Protein AF-A0A2V7LJV9-F1 (afdb_monomer_lite)

Sequence (367 aa):
MVWWPWAARYRFSVVRGAAHRLRATSSNVRSGSIDGRVRSRVQLAQAEEIKSRVPRKASERGVISSQLRRAATPCQEAGDPGDERPRWSPAQSTEPGSSHTATVLGLPRYTFERMARKKAQHVIPQSYLKPWCDPQTPDGMEPYVWLISKDGNTTRKRSPNKSFTETDMYTIRLPDGGREFVAAMSVRTKSQQTHWQETFDHQHRIVTQLEQAHGAPPRTSLQTAAISAHAHQFAIANVLAVMPPLLFPMSHAVLETDDELGFITSDRPCVIYNPDMYKWPPMYRNPGLGLEKTEVTLPLSPRQLLLISHHHDLRGYRPVPAALVDEINRRTRFYCEQVFVSWTDKKRPVWFDPGQKPADAWENRQT

pLDDT: mean 72.03, std 27.1, range [24.52, 98.56]

Foldseek 3Di:
DDPQPLLLFDDDDPVVVVVVVVVVVVVPPDDDDDDDDDDDDDDPPPPPPPDDDDDDDDDDDDDDDDDDDDDDYDDDDDDDDDDDDDDDDDDDDDDPPDFDFDDDDPADGWTDDDDDPWDWDALPQLVQCVLLFAPPQDPPDATWWWKAWLQRPDIDTDHSVRPRIDTPQDDTQDPVNDDDPLLSLQCSFPVNVVVQLVVLVVVLVVLVVVCVVVVHDDDVNVVSVVCSVVRSNVVSSVSVVPVPVLQVVWEKEKEFEPDPFAAKAASRQKDKDANCLQLDDPVPSDRDSPDQRIWIWGARHSTIIMITHNPPVHHYYHYDDVVVRLSNLLSNSSPHDTIMITSDSDDDPSSNRSDDDDCSGNVNPDD

Secondary structure (DSSP, 8-state):
-----GGGS----HHHHHHHHHHHHHTTS-S----------SSSSSSSSSS-----------------------------------------------------TTS-----PPPPS--EEESS-HHHHGGGS-TTPPTTSPP-EEEEETTSS-EEEE-TTTSSEEET------TT----HHHHHHH-SHHHHHHHHHHHHHHHHHHHHHHHHTT--SSHHHHHHHHHHTHHHHHHHHHHHHHHHHHTTSEEEEEE---SS---EESS--EEE-TTGGGS-GGG----TTSTT-EEEEEEETTEEEEEES-TT--EEEE--HHHHHHHHHHHHHH-SSEEEESSS---GGGG------TT-GGGS--

Structure (mmCIF, N/CA/C/O backbone):
data_AF-A0A2V7LJV9-F1
#
_entry.id   AF-A0A2V7LJV9-F1
#
loop_
_atom_site.group_PDB
_atom_site.id
_atom_site.type_symbol
_atom_site.label_atom_id
_atom_site.label_alt_id
_atom_site.label_comp_id
_atom_site.label_asym_id
_atom_site.label_entity_id
_atom_site.label_seq_id
_atom_site.pdbx_PDB_ins_code
_atom_site.Cartn_x
_atom_site.Cartn_y
_atom_site.Cartn_z
_atom_site.occupancy
_atom_site.B_iso_or_equiv
_atom_site.auth_seq_id
_atom_site.auth_comp_id
_atom_site.auth_asym_id
_atom_site.auth_atom_id
_atom_site.pdbx_PDB_model_num
ATOM 1 N N . MET A 1 1 ? 15.235 -6.341 -8.306 1.00 25.66 1 MET A N 1
ATOM 2 C CA . MET A 1 1 ? 14.520 -7.540 -7.806 1.00 25.66 1 MET A CA 1
ATOM 3 C C . MET A 1 1 ? 14.251 -7.315 -6.321 1.00 25.66 1 MET A C 1
ATOM 5 O O . MET A 1 1 ? 15.123 -7.572 -5.504 1.00 25.66 1 MET A O 1
ATOM 9 N N . VAL A 1 2 ? 13.116 -6.696 -5.976 1.00 28.70 2 VAL A N 1
ATOM 10 C CA . VAL A 1 2 ? 12.812 -6.323 -4.583 1.00 28.70 2 VAL A CA 1
ATOM 11 C C . VAL A 1 2 ? 12.518 -7.599 -3.799 1.00 28.70 2 VAL A C 1
ATOM 13 O O . VAL A 1 2 ? 11.550 -8.306 -4.080 1.00 28.70 2 VAL A O 1
ATOM 16 N N . TRP A 1 3 ? 13.394 -7.924 -2.854 1.00 24.52 3 TRP A N 1
ATOM 17 C CA . TRP A 1 3 ? 13.226 -9.037 -1.930 1.00 24.52 3 TRP A CA 1
ATOM 18 C C . TRP A 1 3 ? 12.039 -8.748 -1.007 1.00 24.52 3 TRP A C 1
ATOM 20 O O . TRP A 1 3 ? 12.132 -7.986 -0.051 1.00 24.52 3 TRP A O 1
ATOM 30 N N . TRP A 1 4 ? 10.893 -9.352 -1.313 1.00 38.88 4 TRP A N 1
ATOM 31 C CA . TRP A 1 4 ? 9.711 -9.294 -0.459 1.00 38.88 4 TRP A CA 1
ATOM 32 C C . TRP A 1 4 ? 9.984 -10.021 0.869 1.00 38.88 4 TRP A C 1
ATOM 34 O O . TRP A 1 4 ? 10.362 -11.199 0.827 1.00 38.88 4 TRP A O 1
ATOM 44 N N . PRO A 1 5 ? 9.749 -9.395 2.038 1.00 36.78 5 PRO A N 1
ATOM 45 C CA . PRO A 1 5 ? 9.920 -10.059 3.323 1.00 36.78 5 PRO A CA 1
ATOM 46 C C . PRO A 1 5 ? 9.021 -11.296 3.414 1.00 36.78 5 PRO A C 1
ATOM 48 O O . PRO A 1 5 ? 7.818 -11.229 3.152 1.00 36.78 5 PRO A O 1
ATOM 51 N N . TRP A 1 6 ? 9.604 -12.426 3.817 1.00 40.22 6 TRP A N 1
ATOM 52 C CA . TRP A 1 6 ? 8.935 -13.723 3.985 1.00 40.22 6 TRP A CA 1
ATOM 53 C C . TRP A 1 6 ? 7.661 -13.674 4.853 1.00 40.22 6 TRP A C 1
ATOM 55 O O . TRP A 1 6 ? 6.787 -14.519 4.702 1.00 40.22 6 TRP A O 1
ATOM 65 N N . ALA A 1 7 ? 7.536 -12.674 5.724 1.00 37.59 7 ALA A N 1
ATOM 66 C CA . ALA A 1 7 ? 6.505 -12.568 6.750 1.00 37.59 7 ALA A CA 1
ATOM 67 C C . ALA A 1 7 ? 5.125 -12.069 6.262 1.00 37.59 7 ALA A C 1
ATOM 69 O O . ALA A 1 7 ? 4.124 -12.258 6.944 1.00 37.59 7 ALA A O 1
ATOM 70 N N . ALA A 1 8 ? 5.028 -11.497 5.056 1.00 40.28 8 ALA A N 1
ATOM 71 C CA . ALA A 1 8 ? 3.738 -11.111 4.465 1.00 40.28 8 ALA A CA 1
ATOM 72 C C . ALA A 1 8 ? 2.935 -12.309 3.913 1.00 40.28 8 ALA A C 1
ATOM 74 O O . ALA A 1 8 ? 1.837 -12.138 3.384 1.00 40.28 8 ALA A O 1
ATOM 75 N N . ARG A 1 9 ? 3.519 -13.515 3.942 1.00 53.78 9 ARG A N 1
ATOM 76 C CA . ARG A 1 9 ? 3.162 -14.579 3.000 1.00 53.78 9 ARG A CA 1
ATOM 77 C C . ARG A 1 9 ? 2.036 -15.498 3.466 1.00 53.78 9 ARG A C 1
ATOM 79 O O . ARG A 1 9 ? 1.447 -16.137 2.601 1.00 53.78 9 ARG A O 1
ATOM 86 N N . TYR A 1 10 ? 1.682 -15.554 4.757 1.00 41.31 10 TYR A N 1
ATOM 87 C CA . TYR A 1 10 ? 0.886 -16.690 5.236 1.00 41.31 10 TYR A CA 1
ATOM 88 C C . TYR A 1 10 ? -0.095 -16.417 6.393 1.00 41.31 10 TYR A C 1
ATOM 90 O O . TYR A 1 10 ? 0.311 -16.350 7.542 1.00 41.31 10 TYR A O 1
ATOM 98 N N . ARG A 1 11 ? -1.403 -16.342 6.101 1.00 42.00 11 ARG A N 1
ATOM 99 C CA . ARG A 1 11 ? -2.491 -17.152 6.707 1.00 42.00 11 ARG A CA 1
ATOM 100 C C . ARG A 1 11 ? -3.790 -16.938 5.902 1.00 42.00 11 ARG A C 1
ATOM 102 O O . ARG A 1 11 ? -3.958 -15.924 5.237 1.00 42.00 11 ARG A O 1
ATOM 109 N N . PHE A 1 12 ? -4.643 -17.961 5.864 1.00 43.59 12 PHE A N 1
ATOM 110 C CA . PHE A 1 12 ? -5.619 -18.227 4.795 1.00 43.59 12 PHE A CA 1
ATOM 111 C C . PHE A 1 12 ? -6.933 -17.418 4.807 1.00 43.59 12 PHE A C 1
ATOM 113 O O . PHE A 1 12 ? -7.536 -17.166 5.843 1.00 43.59 12 PHE A O 1
ATOM 120 N N . SER A 1 13 ? -7.428 -17.180 3.583 1.00 36.72 13 SER A N 1
ATOM 121 C CA . SER A 1 13 ? -8.827 -17.284 3.120 1.00 36.72 13 SER A CA 1
ATOM 122 C C . SER A 1 13 ? -9.944 -16.618 3.933 1.00 36.72 13 SER A C 1
ATOM 124 O O . SER A 1 13 ? -11.050 -17.161 3.999 1.00 36.72 13 SER A O 1
ATOM 126 N N . VAL A 1 14 ? -9.737 -15.445 4.526 1.00 43.00 14 VAL A N 1
ATOM 127 C CA . VAL A 1 14 ? -10.841 -14.835 5.280 1.00 43.00 14 VAL A CA 1
ATOM 128 C C . VAL A 1 14 ? -11.958 -14.331 4.354 1.00 43.00 14 VAL A C 1
ATOM 130 O O . VAL A 1 14 ? -13.119 -14.490 4.709 1.00 43.00 14 VAL A O 1
ATOM 133 N N . VAL A 1 15 ? -11.678 -13.901 3.115 1.00 40.84 15 VAL A N 1
ATOM 134 C CA . VAL A 1 15 ? -12.763 -13.569 2.166 1.00 40.84 15 VAL A CA 1
ATOM 135 C C . VAL A 1 15 ? -13.515 -14.828 1.711 1.00 40.84 15 VAL A C 1
ATOM 137 O O . VAL A 1 15 ? -14.738 -14.862 1.803 1.00 40.84 15 VAL A O 1
ATOM 140 N N . ARG A 1 16 ? -12.825 -15.925 1.349 1.00 41.81 16 ARG A N 1
ATOM 141 C CA . ARG A 1 16 ? -13.500 -17.196 0.995 1.00 41.81 16 ARG A CA 1
ATOM 142 C C . ARG A 1 16 ? -14.268 -17.809 2.171 1.00 41.81 16 ARG A C 1
ATOM 144 O O . ARG A 1 16 ? -15.366 -18.317 1.978 1.00 41.81 16 ARG A O 1
ATOM 151 N N . GLY A 1 17 ? -13.727 -17.739 3.387 1.00 36.84 17 GLY A N 1
ATOM 152 C CA . GLY A 1 17 ? -14.351 -18.281 4.595 1.00 36.84 17 GLY A CA 1
ATOM 153 C C . GLY A 1 17 ? -15.480 -17.411 5.153 1.00 36.84 17 GLY A C 1
ATOM 154 O O . GLY A 1 17 ? -16.419 -17.956 5.729 1.00 36.84 17 GLY A O 1
ATOM 155 N N . ALA A 1 18 ? -15.418 -16.088 4.980 1.00 40.97 18 ALA A N 1
ATOM 156 C CA . ALA A 1 18 ? -16.499 -15.171 5.332 1.00 40.97 18 ALA A CA 1
ATOM 157 C C . ALA A 1 18 ? -17.612 -15.207 4.278 1.00 40.97 18 ALA A C 1
ATOM 159 O O . ALA A 1 18 ? -18.769 -15.288 4.659 1.00 40.97 18 ALA A O 1
ATOM 160 N N . ALA A 1 19 ? -17.303 -15.278 2.979 1.00 37.84 19 ALA A N 1
ATOM 161 C CA . ALA A 1 19 ? -18.312 -15.450 1.930 1.00 37.84 19 ALA A CA 1
ATOM 162 C C . ALA A 1 19 ? -19.042 -16.807 2.035 1.00 37.84 19 ALA A C 1
ATOM 164 O O . ALA A 1 19 ? -20.268 -16.853 1.924 1.00 37.84 19 ALA A O 1
ATOM 165 N N . HIS A 1 20 ? -18.331 -17.904 2.345 1.00 37.28 20 HIS A N 1
ATOM 166 C CA . HIS A 1 20 ? -18.974 -19.198 2.621 1.00 37.28 20 HIS A CA 1
ATOM 167 C C . HIS A 1 20 ? -19.778 -19.208 3.935 1.00 37.28 20 HIS A C 1
ATOM 169 O O . HIS A 1 20 ? -20.849 -19.812 3.975 1.00 37.28 20 HIS A O 1
ATOM 175 N N . ARG A 1 21 ? -19.327 -18.514 4.995 1.00 40.09 21 ARG A N 1
ATOM 176 C CA . ARG A 1 21 ? -20.092 -18.400 6.256 1.00 40.09 21 ARG A CA 1
ATOM 177 C C . ARG A 1 21 ? -21.282 -17.443 6.172 1.00 40.09 21 ARG A C 1
ATOM 179 O O . ARG A 1 21 ? -22.296 -17.717 6.799 1.00 40.09 21 ARG A O 1
ATOM 186 N N . LEU A 1 22 ? -21.210 -16.396 5.351 1.00 40.38 22 LEU A N 1
ATOM 187 C CA . LEU A 1 22 ? -22.327 -15.488 5.070 1.00 40.38 22 LEU A CA 1
ATOM 188 C C . LEU A 1 22 ? -23.426 -16.165 4.233 1.00 40.38 22 LEU A C 1
ATOM 190 O O . LEU A 1 22 ? -24.596 -15.820 4.376 1.00 40.38 22 LEU A O 1
ATOM 194 N N . ARG A 1 23 ? -23.090 -17.176 3.414 1.00 39.56 23 ARG A N 1
ATOM 195 C CA . ARG A 1 23 ? -24.107 -18.055 2.807 1.00 39.56 23 ARG A CA 1
ATOM 196 C C . ARG A 1 23 ? -24.810 -18.911 3.863 1.00 39.56 23 ARG A C 1
ATOM 198 O O . ARG A 1 23 ? -26.037 -18.973 3.846 1.00 39.56 23 ARG A O 1
ATOM 205 N N . ALA A 1 24 ? -24.061 -19.488 4.806 1.00 35.91 24 ALA A N 1
ATOM 206 C CA . ALA A 1 24 ? -24.600 -20.386 5.834 1.00 35.91 24 ALA A CA 1
ATOM 207 C C . ALA A 1 24 ? -25.518 -19.694 6.864 1.00 35.91 24 ALA A C 1
ATOM 209 O O . ALA A 1 24 ? -26.450 -20.318 7.364 1.00 35.91 24 ALA A O 1
ATOM 210 N N . THR A 1 25 ? -25.315 -18.405 7.162 1.00 37.19 25 THR A N 1
ATOM 211 C CA . THR A 1 25 ? -26.217 -17.645 8.050 1.00 37.19 25 THR A CA 1
ATOM 212 C C . THR A 1 25 ? -27.489 -17.148 7.359 1.00 37.19 25 THR A C 1
ATOM 214 O O . THR A 1 25 ? -28.479 -16.903 8.041 1.00 37.19 25 THR A O 1
ATOM 217 N N . SER A 1 26 ? -27.520 -17.059 6.023 1.00 36.09 26 SER A N 1
ATOM 218 C CA . SER A 1 26 ? -28.734 -16.678 5.275 1.00 36.09 26 SER A CA 1
ATOM 219 C C . SER A 1 26 ? -29.683 -17.848 4.980 1.00 36.09 26 SER A C 1
ATOM 221 O O . SER A 1 26 ? -30.870 -17.630 4.750 1.00 36.09 26 SER A O 1
ATOM 223 N N . SER A 1 27 ? -29.191 -19.092 5.017 1.00 31.83 27 SER A N 1
ATOM 224 C CA . SER A 1 27 ? -29.977 -20.291 4.689 1.00 31.83 27 SER A CA 1
ATOM 225 C C . SER A 1 27 ? -30.713 -20.923 5.877 1.00 31.83 27 SER A C 1
ATOM 227 O O . SER A 1 27 ? -31.520 -21.819 5.661 1.00 31.83 27 SER A O 1
ATOM 229 N N . ASN A 1 28 ? -30.487 -20.454 7.111 1.00 35.25 28 ASN A N 1
ATOM 230 C CA . ASN A 1 28 ? -31.107 -21.016 8.324 1.00 35.25 28 ASN A CA 1
ATOM 231 C C . ASN A 1 28 ? -32.267 -20.183 8.898 1.00 35.25 28 ASN A C 1
ATOM 233 O O . ASN A 1 28 ? -32.761 -20.480 9.982 1.00 35.25 28 ASN A O 1
ATOM 237 N N . VAL A 1 29 ? -32.751 -19.172 8.171 1.00 38.78 29 VAL A N 1
ATOM 238 C CA . VAL A 1 29 ? -33.954 -18.414 8.549 1.00 38.78 29 VAL A CA 1
ATOM 239 C C . VAL A 1 29 ? -34.938 -18.427 7.385 1.00 38.78 29 VAL A C 1
ATOM 241 O O . VAL A 1 29 ? -35.046 -17.452 6.650 1.00 38.78 29 VAL A O 1
ATOM 244 N N . ARG A 1 30 ? -35.632 -19.557 7.185 1.00 29.45 30 ARG A N 1
ATOM 245 C CA . ARG A 1 30 ? -36.929 -19.626 6.477 1.00 29.45 30 ARG A CA 1
ATOM 246 C C . ARG A 1 30 ? -37.580 -21.010 6.608 1.00 29.45 30 ARG A C 1
ATOM 248 O O . ARG A 1 30 ? -37.599 -21.796 5.673 1.00 29.45 30 ARG A O 1
ATOM 255 N N . SER A 1 31 ? -38.188 -21.259 7.762 1.00 34.66 31 SER A N 1
ATOM 256 C CA . SER A 1 31 ? -39.436 -22.029 7.868 1.00 34.66 31 SER A CA 1
ATOM 257 C C . SER A 1 31 ? -40.039 -21.767 9.246 1.00 34.66 31 SER A C 1
ATOM 259 O O . SER A 1 31 ? -39.647 -22.374 10.237 1.00 34.66 31 SER A O 1
ATOM 261 N N . GLY A 1 32 ? -40.940 -20.793 9.316 1.00 27.30 32 GLY A N 1
ATOM 262 C CA . GLY A 1 32 ? -41.570 -20.372 10.562 1.00 27.30 32 GLY A CA 1
ATOM 263 C C . GLY A 1 32 ? -42.399 -19.118 10.349 1.00 27.30 32 GLY A C 1
ATOM 264 O O . GLY A 1 32 ? -42.017 -18.036 10.776 1.00 27.30 32 GLY A O 1
ATOM 265 N N . SER A 1 33 ? -43.498 -19.268 9.611 1.00 32.25 33 SER A N 1
ATOM 266 C CA . SER A 1 33 ? -44.643 -18.363 9.707 1.00 32.25 33 SER A CA 1
ATOM 267 C C . SER A 1 33 ? -45.135 -18.367 11.154 1.00 32.25 33 SER A C 1
ATOM 269 O O . SER A 1 33 ? -45.335 -19.457 11.678 1.00 32.25 33 SER A O 1
ATOM 271 N N . ILE A 1 34 ? -45.313 -17.194 11.766 1.00 32.03 34 ILE A N 1
ATOM 272 C CA . ILE A 1 34 ? -46.368 -16.880 12.743 1.00 32.03 34 ILE A CA 1
ATOM 273 C C . ILE A 1 34 ? -46.484 -15.348 12.844 1.00 32.03 34 ILE A C 1
ATOM 275 O O . ILE A 1 34 ? -45.491 -14.623 12.909 1.00 32.03 34 ILE A O 1
ATOM 279 N N . ASP A 1 35 ? -47.737 -14.904 12.815 1.00 34.19 35 ASP A N 1
ATOM 280 C CA . ASP A 1 35 ? -48.256 -13.555 13.020 1.00 34.19 35 ASP A CA 1
ATOM 281 C C . ASP A 1 35 ? -47.665 -12.790 14.214 1.00 34.19 35 ASP A C 1
ATOM 283 O O . ASP A 1 35 ? -47.434 -13.337 15.289 1.00 34.19 35 ASP A O 1
ATOM 287 N N . GLY A 1 36 ? -47.555 -11.467 14.058 1.00 27.38 36 GLY A N 1
ATOM 288 C CA . GLY A 1 36 ? -47.185 -10.566 15.147 1.00 27.38 36 GLY A CA 1
ATOM 289 C C . GLY A 1 36 ? -47.343 -9.091 14.796 1.00 27.38 36 GLY A C 1
ATOM 290 O O . GLY A 1 36 ? -46.367 -8.382 14.575 1.00 27.38 36 GLY A O 1
ATOM 291 N N . ARG A 1 37 ? -48.591 -8.610 14.753 1.00 34.69 37 ARG A N 1
ATOM 292 C CA . ARG A 1 37 ? -48.928 -7.176 14.776 1.00 34.69 37 ARG A CA 1
ATOM 293 C C . ARG A 1 37 ? -48.302 -6.498 16.000 1.00 34.69 37 ARG A C 1
ATOM 295 O O . ARG A 1 37 ? -48.766 -6.757 17.102 1.00 34.69 37 ARG A O 1
ATOM 302 N N . VAL A 1 38 ? -47.444 -5.498 15.795 1.00 31.77 38 VAL A N 1
ATOM 303 C CA . VAL A 1 38 ? -47.447 -4.266 16.606 1.00 31.77 38 VAL A CA 1
ATOM 304 C C . VAL A 1 38 ? -47.149 -3.078 15.693 1.00 31.77 38 VAL A C 1
ATOM 306 O O . VAL A 1 38 ? -46.075 -2.949 15.115 1.00 31.77 38 VAL A O 1
ATOM 309 N N . ARG A 1 39 ? -48.154 -2.212 15.552 1.00 32.91 39 ARG A N 1
ATOM 310 C CA . ARG A 1 39 ? -48.059 -0.879 14.954 1.00 32.91 39 ARG A CA 1
ATOM 311 C C . ARG A 1 39 ? -47.431 0.062 15.984 1.00 32.91 39 ARG A C 1
ATOM 313 O O . ARG A 1 39 ? -47.974 0.155 17.081 1.00 32.91 39 ARG A O 1
ATOM 320 N N . SER A 1 40 ? -46.430 0.856 15.611 1.00 32.16 40 SER A N 1
ATOM 321 C CA . SER A 1 40 ? -46.270 2.193 16.194 1.00 32.16 40 SER A CA 1
ATOM 322 C C . SER A 1 40 ? -46.727 3.226 15.162 1.00 32.16 40 SER A C 1
ATOM 324 O O . SER A 1 40 ? -46.166 3.409 14.085 1.00 32.16 40 SER A O 1
ATOM 326 N N . ARG A 1 41 ? -47.870 3.836 15.478 1.00 37.62 41 ARG A N 1
ATOM 327 C CA . ARG A 1 41 ? -48.335 5.089 14.892 1.00 37.62 41 ARG A CA 1
ATOM 328 C C . ARG A 1 41 ? -47.426 6.190 15.431 1.00 37.62 41 ARG A C 1
ATOM 330 O O . ARG A 1 41 ? -47.241 6.231 16.639 1.00 37.62 41 ARG A O 1
ATOM 337 N N . VAL A 1 42 ? -46.927 7.033 14.529 1.00 35.28 42 VAL A N 1
ATOM 338 C CA . VAL A 1 42 ? -46.328 8.381 14.679 1.00 35.28 42 VAL A CA 1
ATOM 339 C C . VAL A 1 42 ? -45.126 8.418 13.735 1.00 35.28 42 VAL A C 1
ATOM 341 O O . VAL A 1 42 ? -44.021 8.090 14.137 1.00 35.28 42 VAL A O 1
ATOM 344 N N . GLN A 1 43 ? -45.398 8.707 12.453 1.00 35.38 43 GLN A N 1
ATOM 345 C CA . GLN A 1 43 ? -44.463 9.249 11.438 1.00 35.38 43 GLN A CA 1
ATOM 346 C C . GLN A 1 43 ? -45.066 9.280 10.012 1.00 35.38 43 GLN A C 1
ATOM 348 O O . GLN A 1 43 ? -44.476 9.856 9.108 1.00 35.38 43 GLN A O 1
ATOM 353 N N . LEU A 1 44 ? -46.285 8.763 9.803 1.00 35.44 44 LEU A N 1
ATOM 354 C CA . LEU A 1 44 ? -47.034 8.857 8.535 1.00 35.44 44 LEU A CA 1
ATOM 355 C C . LEU A 1 44 ? -48.063 10.007 8.528 1.00 35.44 44 LEU A C 1
ATOM 357 O O . LEU A 1 44 ? -49.233 9.796 8.231 1.00 35.44 44 LEU A O 1
ATOM 361 N N . ALA A 1 45 ? -47.640 11.222 8.889 1.00 34.00 45 ALA A N 1
ATOM 362 C CA . ALA A 1 45 ? -48.521 12.401 8.880 1.00 34.00 45 ALA A CA 1
ATOM 363 C C . ALA A 1 45 ? -47.888 13.676 8.286 1.00 34.00 45 ALA A C 1
ATOM 365 O O . ALA A 1 45 ? -48.410 14.760 8.504 1.00 34.00 45 ALA A O 1
ATOM 366 N N . GLN A 1 46 ? -46.786 13.581 7.532 1.00 36.38 46 GLN A N 1
ATOM 367 C CA . GLN A 1 46 ? -46.134 14.768 6.942 1.00 36.38 46 GLN A CA 1
ATOM 368 C C . GLN A 1 46 ? -45.717 14.628 5.467 1.00 36.38 46 GLN A C 1
ATOM 370 O O . GLN A 1 46 ? -44.952 15.445 4.968 1.00 36.38 46 GLN A O 1
ATOM 375 N N . ALA A 1 47 ? -46.232 13.635 4.733 1.00 33.84 47 ALA A N 1
ATOM 376 C CA . ALA A 1 47 ? -45.808 13.387 3.346 1.00 33.84 47 ALA A CA 1
ATOM 377 C C . ALA A 1 47 ? -46.918 13.467 2.277 1.00 33.84 47 ALA A C 1
ATOM 379 O O . ALA A 1 47 ? -46.639 13.187 1.113 1.00 33.84 47 ALA A O 1
ATOM 380 N N . GLU A 1 48 ? -48.146 13.883 2.617 1.00 34.59 48 GLU A N 1
ATOM 381 C CA . GLU A 1 48 ? -49.245 13.994 1.632 1.00 34.59 48 GLU A CA 1
ATOM 382 C C . GLU A 1 48 ? -49.756 15.420 1.360 1.00 34.59 48 GLU A C 1
ATOM 384 O O . GLU A 1 48 ? -50.607 15.606 0.495 1.00 34.59 48 GLU A O 1
ATOM 389 N N . GLU A 1 49 ? -49.180 16.458 1.973 1.00 36.44 49 GLU A N 1
ATOM 390 C CA . GLU A 1 49 ? -49.676 17.841 1.834 1.00 36.44 49 GLU A CA 1
ATOM 391 C C . GLU A 1 49 ? -48.839 18.737 0.897 1.00 36.44 49 GLU A C 1
ATOM 393 O O . GLU A 1 49 ? -48.825 19.956 1.027 1.00 36.44 49 GLU A O 1
ATOM 398 N N . ILE A 1 50 ? -48.126 18.164 -0.083 1.00 36.34 50 ILE A N 1
ATOM 399 C CA . ILE A 1 50 ? -47.425 18.942 -1.133 1.00 36.34 50 ILE A CA 1
ATOM 400 C C . ILE A 1 50 ? -47.605 18.278 -2.510 1.00 36.34 50 ILE A C 1
ATOM 402 O O . ILE A 1 50 ? -46.649 17.994 -3.228 1.00 36.34 50 ILE A O 1
ATOM 406 N N . LYS A 1 51 ? -48.854 17.975 -2.889 1.00 35.09 51 LYS A N 1
ATOM 407 C CA . LYS A 1 51 ? -49.197 17.500 -4.249 1.00 35.09 51 LYS A CA 1
ATOM 408 C C . LYS A 1 51 ? -50.401 18.192 -4.902 1.00 35.09 51 LYS A C 1
ATOM 410 O O . LYS A 1 51 ? -50.848 17.752 -5.956 1.00 35.09 51 LYS A O 1
ATOM 415 N N . SER A 1 52 ? -50.900 19.305 -4.362 1.00 33.59 52 SER A N 1
ATOM 416 C CA . SER A 1 52 ? -52.123 19.940 -4.882 1.00 33.59 52 SER A CA 1
ATOM 417 C C . SER A 1 52 ? -52.059 21.468 -5.000 1.00 33.59 52 SER A C 1
ATOM 419 O O . SER A 1 52 ? -52.896 22.167 -4.443 1.00 33.59 52 SER A O 1
ATOM 421 N N . ARG A 1 53 ? -51.137 22.012 -5.813 1.00 33.72 53 ARG A N 1
ATOM 422 C CA . ARG A 1 53 ? -51.360 23.301 -6.510 1.00 33.72 53 ARG A CA 1
ATOM 423 C C . ARG A 1 53 ? -50.822 23.249 -7.957 1.00 33.72 53 ARG A C 1
ATOM 425 O O . ARG A 1 53 ? -49.638 23.072 -8.202 1.00 33.72 53 ARG A O 1
ATOM 432 N N . VAL A 1 54 ? -51.781 23.324 -8.876 1.00 32.97 54 VAL A N 1
ATOM 433 C CA . VAL A 1 54 ? -51.829 23.269 -10.365 1.00 32.97 54 VAL A CA 1
ATOM 434 C C . VAL A 1 54 ? -51.435 24.657 -10.973 1.00 32.97 54 VAL A C 1
ATOM 436 O O . VAL A 1 54 ? -51.360 25.574 -10.154 1.00 32.97 54 VAL A O 1
ATOM 439 N N . PRO A 1 55 ? -51.242 24.938 -12.308 1.00 40.72 55 PRO A N 1
ATOM 440 C CA . PRO A 1 55 ? -51.401 24.149 -13.558 1.00 40.72 55 PRO A CA 1
ATOM 441 C C . PRO A 1 55 ? -50.270 24.190 -14.628 1.00 40.72 55 PRO A C 1
ATOM 443 O O . PRO A 1 55 ? -49.367 25.018 -14.630 1.00 40.72 55 PRO A O 1
ATOM 446 N N . ARG A 1 56 ? -50.468 23.311 -15.631 1.00 35.28 56 ARG A N 1
ATOM 447 C CA . ARG A 1 56 ? -49.871 23.204 -16.985 1.00 35.28 56 ARG A CA 1
ATOM 448 C C . ARG A 1 56 ? -50.305 24.305 -17.982 1.00 35.28 56 ARG A C 1
ATOM 450 O O . ARG A 1 56 ? -51.458 24.718 -17.934 1.00 35.28 56 ARG A O 1
ATOM 457 N N . LYS A 1 57 ? -49.460 24.567 -18.999 1.00 29.09 57 LYS A N 1
ATOM 458 C CA . LYS A 1 57 ? -49.750 24.798 -20.452 1.00 29.09 57 LYS A CA 1
ATOM 459 C C . LYS A 1 57 ? -48.414 24.607 -21.219 1.00 29.09 57 LYS A C 1
ATOM 461 O O . LYS A 1 57 ? -47.429 25.196 -20.803 1.00 29.09 57 LYS A O 1
ATOM 466 N N . ALA A 1 58 ? -48.200 23.605 -22.085 1.00 29.94 58 ALA A N 1
ATOM 467 C CA . ALA A 1 58 ? -48.669 23.363 -23.468 1.00 29.94 58 ALA A CA 1
ATOM 468 C C . ALA A 1 58 ? -48.121 24.365 -24.512 1.00 29.94 58 ALA A C 1
ATOM 4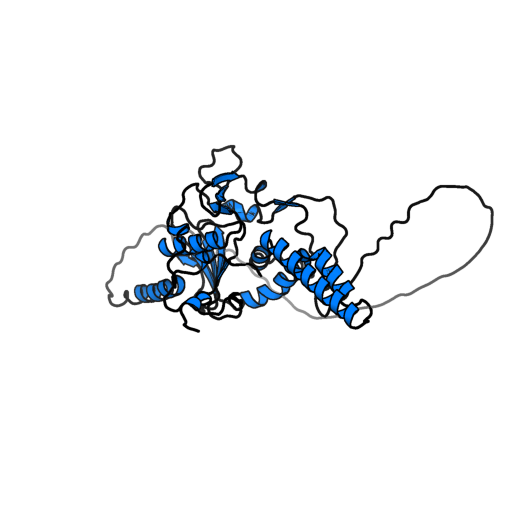70 O O . ALA A 1 58 ? -48.546 25.515 -24.524 1.00 29.94 58 ALA A O 1
ATOM 471 N N . SER A 1 59 ? -47.153 23.938 -25.343 1.00 30.11 59 SER A N 1
ATOM 472 C CA . SER A 1 59 ? -47.129 23.910 -26.840 1.00 30.11 59 SER A CA 1
ATOM 473 C C . SER A 1 59 ? -45.825 24.607 -27.298 1.00 30.11 59 SER A C 1
ATOM 475 O O . SER A 1 59 ? -45.347 25.453 -26.557 1.00 30.11 59 SER A O 1
ATOM 477 N N . GLU A 1 60 ? -45.107 24.339 -28.390 1.00 29.55 60 GLU A N 1
ATOM 478 C CA . GLU A 1 60 ? -45.206 23.493 -29.582 1.00 29.55 60 GLU A CA 1
ATOM 479 C C . GLU A 1 60 ? -43.823 23.545 -30.300 1.00 29.55 60 GLU A C 1
ATOM 481 O O . GLU A 1 60 ? -43.053 24.465 -30.050 1.00 29.55 60 GLU A O 1
ATOM 486 N N . ARG A 1 61 ? -43.529 22.537 -31.148 1.00 30.52 61 ARG A N 1
ATOM 487 C CA . ARG A 1 61 ? -42.816 22.539 -32.466 1.00 30.52 61 ARG A CA 1
ATOM 488 C C . ARG A 1 61 ? -41.766 23.650 -32.736 1.00 30.52 61 ARG A C 1
ATOM 490 O O . ARG A 1 61 ? -42.055 24.819 -32.585 1.00 30.52 61 ARG A O 1
ATOM 497 N N . GLY A 1 62 ? -40.569 23.427 -33.282 1.00 27.45 62 GLY A N 1
ATOM 498 C CA . GLY A 1 62 ? -40.067 22.418 -34.216 1.00 27.45 62 GLY A CA 1
ATOM 499 C C . GLY A 1 62 ? -38.884 23.008 -35.030 1.00 27.45 62 GLY A C 1
ATOM 500 O O . GLY A 1 62 ? -38.806 24.214 -35.208 1.00 27.45 62 GLY A O 1
ATOM 501 N N . VAL A 1 63 ? -37.997 22.128 -35.514 1.00 28.61 63 VAL A N 1
ATOM 502 C CA . VAL A 1 63 ? -37.297 22.129 -36.829 1.00 28.61 63 VAL A CA 1
ATOM 503 C C . VAL A 1 63 ? -36.282 23.246 -37.228 1.00 28.61 63 VAL A C 1
ATOM 505 O O . VAL A 1 63 ? -36.644 24.357 -37.577 1.00 28.61 63 VAL A O 1
ATOM 508 N N . ILE A 1 64 ? -34.998 22.834 -37.294 1.00 28.22 64 ILE A N 1
ATOM 509 C CA . ILE A 1 64 ? -33.954 22.958 -38.359 1.00 28.22 64 ILE A CA 1
ATOM 510 C C . ILE A 1 64 ? -33.778 24.282 -39.167 1.00 28.22 64 ILE A C 1
ATOM 512 O O . ILE A 1 64 ? -34.605 24.634 -39.997 1.00 28.22 64 ILE A O 1
ATOM 516 N N . SER A 1 65 ? -32.556 24.850 -39.123 1.00 29.56 65 SER A N 1
ATOM 517 C CA . SER A 1 65 ? -31.592 24.991 -40.256 1.00 29.56 65 SER A CA 1
ATOM 518 C C . SER A 1 65 ? -30.916 26.367 -40.413 1.00 29.56 65 SER A C 1
ATOM 520 O O . SER A 1 65 ? -31.583 27.394 -40.433 1.00 29.56 65 SER A O 1
ATOM 522 N N . SER A 1 66 ? -29.608 26.313 -40.731 1.00 27.23 66 SER A N 1
ATOM 523 C CA . SER A 1 66 ? -28.855 27.249 -41.601 1.00 27.23 66 SER A CA 1
ATOM 524 C C . SER A 1 66 ? -28.555 28.664 -41.023 1.00 27.23 66 SER A C 1
ATOM 526 O O . SER A 1 66 ? -29.316 29.171 -40.221 1.00 27.23 66 SER A O 1
ATOM 528 N N . GLN A 1 67 ? -27.441 29.370 -41.275 1.00 29.80 67 GLN A N 1
ATOM 529 C CA . GLN A 1 67 ? -26.590 29.491 -42.463 1.00 29.80 67 GLN A CA 1
ATOM 530 C C . GLN A 1 67 ? -25.168 29.987 -42.121 1.00 29.80 67 GLN A C 1
ATOM 532 O O . GLN A 1 67 ? -24.963 30.825 -41.249 1.00 29.80 67 GLN A O 1
ATOM 537 N N . LEU A 1 68 ? -24.206 29.519 -42.920 1.00 28.92 68 LEU A N 1
ATOM 538 C CA . LEU A 1 68 ? -22.948 30.193 -43.268 1.00 28.92 68 LEU A CA 1
ATOM 539 C C . LEU A 1 68 ? -23.201 31.264 -44.346 1.00 28.92 68 LEU A C 1
ATOM 541 O O . LEU A 1 68 ? -23.870 30.926 -45.325 1.00 28.92 68 LEU A O 1
ATOM 545 N N . ARG A 1 69 ? -22.538 32.438 -44.276 1.00 30.91 69 ARG A N 1
ATOM 546 C CA . ARG A 1 69 ? -21.619 32.972 -45.326 1.00 30.91 69 ARG A CA 1
ATOM 547 C C . ARG A 1 69 ? -21.245 34.469 -45.205 1.00 30.91 69 ARG A C 1
ATOM 549 O O . ARG A 1 69 ? -22.128 35.300 -45.054 1.00 30.91 69 ARG A O 1
ATOM 556 N N . ARG A 1 70 ? -19.969 34.726 -45.580 1.00 30.22 70 ARG A N 1
ATOM 557 C CA . ARG A 1 70 ? -19.372 35.890 -46.312 1.00 30.22 70 ARG A CA 1
ATOM 558 C C . ARG A 1 70 ? -19.172 37.196 -45.518 1.00 30.22 70 ARG A C 1
ATOM 560 O O . ARG A 1 70 ? -19.993 37.508 -44.678 1.00 30.22 70 ARG A O 1
ATOM 567 N N . ALA A 1 71 ? -18.117 38.003 -45.707 1.00 28.62 71 ALA A N 1
ATOM 568 C CA . ALA A 1 71 ? -17.096 38.217 -46.766 1.00 28.62 71 ALA A CA 1
ATOM 569 C C . ALA A 1 71 ? -15.783 38.753 -46.095 1.00 28.62 71 ALA A C 1
ATOM 571 O O . ALA A 1 71 ? -15.890 39.282 -44.996 1.00 28.62 71 ALA A O 1
ATOM 572 N N . ALA A 1 72 ? -14.518 38.561 -46.519 1.00 27.61 72 ALA A N 1
ATOM 573 C CA . ALA A 1 72 ? -13.789 38.794 -47.789 1.00 27.61 72 ALA A CA 1
ATOM 574 C C . ALA A 1 72 ? -13.740 40.293 -48.211 1.00 27.61 72 ALA A C 1
ATOM 576 O O . ALA A 1 72 ? -14.730 40.772 -48.748 1.00 27.61 72 ALA A O 1
ATOM 577 N N . THR A 1 73 ? -12.742 41.104 -47.793 1.00 29.25 73 THR A N 1
ATOM 578 C CA . THR A 1 73 ? -11.394 41.461 -48.378 1.00 29.25 73 THR A CA 1
ATOM 579 C C . THR A 1 73 ? -11.416 42.945 -48.864 1.00 29.25 73 THR A C 1
ATOM 581 O O . THR A 1 73 ? -12.515 43.493 -48.893 1.0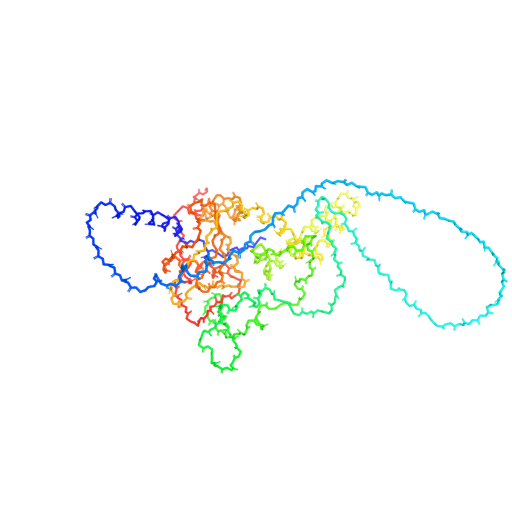0 29.25 73 THR A O 1
ATOM 584 N N . PRO A 1 74 ? -10.359 43.586 -49.432 1.00 54.31 74 PRO A N 1
ATOM 585 C CA . PRO A 1 74 ? -8.931 43.825 -49.081 1.00 54.31 74 PRO A CA 1
ATOM 586 C C . PRO A 1 74 ? -8.551 45.346 -49.081 1.00 54.31 74 PRO A C 1
ATOM 588 O O . PRO A 1 74 ? -9.369 46.172 -49.466 1.00 54.31 74 PRO A O 1
ATOM 591 N N . CYS A 1 75 ? -7.294 45.717 -48.762 1.00 27.06 75 CYS A N 1
ATOM 592 C CA . CYS A 1 75 ? -6.468 46.610 -49.618 1.00 27.06 75 CYS A CA 1
ATOM 593 C C . CYS A 1 75 ? -4.999 46.747 -49.141 1.00 27.06 75 CYS A C 1
ATOM 595 O O . CYS A 1 75 ? -4.735 46.850 -47.946 1.00 27.06 75 CYS A O 1
ATOM 597 N N . GLN A 1 76 ? -4.081 46.728 -50.118 1.00 30.38 76 GLN A N 1
ATOM 598 C CA . GLN A 1 76 ? -2.633 47.043 -50.087 1.00 30.38 76 GLN A CA 1
ATOM 599 C C . GLN A 1 76 ? -2.433 48.589 -50.050 1.00 30.38 76 GLN A C 1
ATOM 601 O O . GLN A 1 76 ? -3.427 49.297 -50.169 1.00 30.38 76 GLN A O 1
ATOM 606 N N . GLU A 1 77 ? -1.281 49.228 -49.785 1.00 31.83 77 GLU A N 1
ATOM 607 C CA . GLU A 1 77 ? 0.039 49.294 -50.470 1.00 31.83 77 GLU A CA 1
ATOM 608 C C . GLU A 1 77 ? 1.006 50.136 -49.572 1.00 31.83 77 GLU A C 1
ATOM 610 O O . GLU A 1 77 ? 0.535 50.999 -48.838 1.00 31.83 77 GLU A O 1
ATOM 615 N N . ALA A 1 78 ? 2.282 49.766 -49.359 1.00 31.72 78 ALA A N 1
ATOM 616 C CA . ALA A 1 78 ? 3.537 50.153 -50.058 1.00 31.72 78 ALA A CA 1
ATOM 617 C C . ALA A 1 78 ? 4.147 51.548 -49.717 1.00 31.72 78 ALA A C 1
ATOM 619 O O . ALA A 1 78 ? 3.458 52.557 -49.801 1.00 31.72 78 ALA A O 1
ATOM 620 N N . GLY A 1 79 ? 5.466 51.603 -49.427 1.00 29.91 79 GLY A N 1
ATOM 621 C CA . GLY A 1 79 ? 6.303 52.825 -49.521 1.00 29.91 79 GLY A CA 1
ATOM 622 C C . GLY A 1 79 ? 7.440 53.000 -48.484 1.00 29.91 79 GLY A C 1
ATOM 623 O O . GLY A 1 79 ? 7.162 53.218 -47.315 1.00 29.91 79 GLY A O 1
ATOM 624 N N . ASP A 1 80 ? 8.693 52.932 -48.953 1.00 32.69 80 ASP A N 1
ATOM 625 C CA . ASP A 1 80 ? 10.048 53.003 -48.319 1.00 32.69 80 ASP A CA 1
ATOM 626 C C . ASP A 1 80 ? 10.570 54.483 -48.188 1.00 32.69 80 ASP A C 1
ATOM 628 O O . ASP A 1 80 ? 9.788 55.365 -48.552 1.00 32.69 80 ASP A O 1
ATOM 632 N N . PRO A 1 81 ? 11.859 54.873 -47.932 1.00 49.06 81 PRO A N 1
ATOM 633 C CA . PRO A 1 81 ? 12.985 54.451 -47.048 1.00 49.06 81 PRO A CA 1
ATOM 634 C C . PRO A 1 81 ? 13.636 55.622 -46.213 1.00 49.06 81 PRO A C 1
ATOM 636 O O . PRO A 1 81 ? 13.304 56.791 -46.394 1.00 49.06 81 PRO A O 1
ATOM 639 N N . GLY A 1 82 ? 14.665 55.318 -45.390 1.00 29.67 82 GLY A N 1
ATOM 640 C CA . GLY A 1 82 ? 15.690 56.254 -44.834 1.00 29.67 82 GLY A CA 1
ATOM 641 C C . GLY A 1 82 ? 15.533 56.571 -43.330 1.00 29.67 82 GLY A C 1
ATOM 642 O O . GLY A 1 82 ? 14.414 56.708 -42.861 1.00 29.67 82 GLY A O 1
ATOM 643 N N . ASP A 1 83 ? 16.539 56.703 -42.460 1.00 30.38 83 ASP A N 1
ATOM 644 C CA . ASP A 1 83 ? 18.001 56.800 -42.551 1.00 30.38 83 ASP A CA 1
ATOM 645 C C . ASP A 1 83 ? 18.601 56.615 -41.116 1.00 30.38 83 ASP A C 1
ATOM 647 O O . ASP A 1 83 ? 17.877 56.688 -40.123 1.00 30.38 83 ASP A O 1
ATOM 651 N N . GLU A 1 84 ? 19.919 56.399 -41.037 1.00 30.94 84 GLU A N 1
ATOM 652 C CA . GLU A 1 84 ? 20.859 56.586 -39.904 1.00 30.94 84 GLU A CA 1
ATOM 653 C C . GLU A 1 84 ? 20.872 55.643 -38.660 1.00 30.94 84 GLU A C 1
ATOM 655 O O . GLU A 1 84 ? 19.983 55.586 -37.812 1.00 30.94 84 GLU A O 1
ATOM 660 N N . ARG A 1 85 ? 22.016 54.952 -38.481 1.00 28.58 85 ARG A N 1
ATOM 661 C CA . ARG A 1 85 ? 22.532 54.400 -37.196 1.00 28.58 85 ARG A CA 1
ATOM 662 C C . ARG A 1 85 ? 23.333 55.503 -36.447 1.00 28.58 85 ARG A C 1
ATOM 664 O O . ARG A 1 85 ? 23.606 56.512 -37.084 1.00 28.58 85 ARG A O 1
ATOM 671 N N . PRO A 1 86 ? 23.899 55.318 -35.220 1.00 41.22 86 PRO A N 1
ATOM 672 C CA . PRO A 1 86 ? 23.828 54.195 -34.271 1.00 41.22 86 PRO A CA 1
ATOM 673 C C . PRO A 1 86 ? 23.559 54.611 -32.798 1.00 41.22 86 PRO A C 1
ATOM 675 O O . PRO A 1 86 ? 23.964 55.675 -32.333 1.00 41.22 86 PRO A O 1
ATOM 678 N N . ARG A 1 87 ? 23.030 53.693 -31.977 1.00 29.56 87 ARG A N 1
ATOM 679 C CA . ARG A 1 87 ? 23.274 53.723 -30.522 1.00 29.56 87 ARG A CA 1
ATOM 680 C C . ARG A 1 87 ? 23.504 52.323 -29.972 1.00 29.56 87 ARG A C 1
ATOM 682 O O . ARG A 1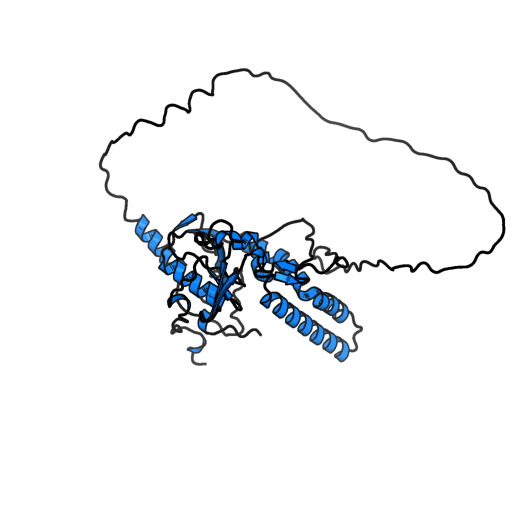 87 ? 22.817 51.373 -30.327 1.00 29.56 87 ARG A O 1
ATOM 689 N N . TRP A 1 88 ? 24.532 52.227 -29.143 1.00 26.38 88 TRP A N 1
ATOM 690 C CA . TRP A 1 88 ? 25.101 51.006 -28.594 1.00 26.38 88 TRP A CA 1
ATOM 691 C C . TRP A 1 88 ? 24.430 50.618 -27.261 1.00 26.38 88 TRP A C 1
ATOM 693 O O . TRP A 1 88 ? 24.294 51.468 -26.384 1.00 26.38 88 TRP A O 1
ATOM 703 N N . SER A 1 89 ? 24.149 49.312 -27.129 1.00 28.62 89 SER A N 1
ATOM 704 C CA . SER A 1 89 ? 24.080 48.466 -25.911 1.00 28.62 89 SER A CA 1
ATOM 705 C C . SER A 1 89 ? 22.879 48.557 -24.941 1.00 28.62 89 SER A C 1
ATOM 707 O O . SER A 1 89 ? 22.277 49.620 -24.822 1.00 28.62 89 SER A O 1
ATOM 709 N N . PRO A 1 90 ? 22.566 47.488 -24.153 1.00 35.56 90 PRO A N 1
ATOM 710 C CA . PRO A 1 90 ? 23.176 46.148 -24.085 1.00 35.56 90 PRO A CA 1
ATOM 711 C C . PRO A 1 90 ? 22.192 44.960 -24.249 1.00 35.56 90 PRO A C 1
ATOM 713 O O . PRO A 1 90 ? 20.974 45.087 -24.170 1.00 35.56 90 PRO A O 1
ATOM 716 N N . ALA A 1 91 ? 22.794 43.786 -24.453 1.00 31.36 91 ALA A N 1
ATOM 717 C CA . ALA A 1 91 ? 22.241 42.432 -24.469 1.00 31.36 91 ALA A CA 1
ATOM 718 C C . ALA A 1 91 ? 20.903 42.210 -23.728 1.00 31.36 91 ALA A C 1
ATOM 720 O O . ALA A 1 91 ? 20.847 42.202 -22.499 1.00 31.36 91 ALA A O 1
ATOM 721 N N . GLN A 1 92 ? 19.857 41.882 -24.491 1.00 28.84 92 GLN A N 1
ATOM 722 C CA . GLN A 1 92 ? 18.752 41.066 -23.998 1.00 28.84 92 GLN A CA 1
ATOM 723 C C . GLN A 1 92 ? 19.096 39.598 -24.247 1.00 28.84 92 GLN A C 1
ATOM 725 O O . GLN A 1 92 ? 19.253 39.157 -25.384 1.00 28.84 92 GLN A O 1
ATOM 730 N N . SER A 1 93 ? 19.241 38.854 -23.155 1.00 28.89 93 SER A N 1
ATOM 731 C CA . SER A 1 93 ? 19.288 37.398 -23.138 1.00 28.89 93 SER A CA 1
ATOM 732 C C . SER A 1 93 ? 18.012 36.843 -23.771 1.00 28.89 93 SER A C 1
ATOM 734 O O . SER A 1 93 ? 16.933 36.925 -23.184 1.00 28.89 93 SER A O 1
ATOM 736 N N . THR A 1 94 ? 18.127 36.268 -24.960 1.00 28.89 94 THR A N 1
ATOM 737 C CA . THR A 1 94 ? 17.115 35.369 -25.502 1.00 28.89 94 THR A CA 1
ATOM 738 C C . THR A 1 94 ? 17.139 34.086 -24.676 1.00 28.89 94 THR A C 1
ATOM 740 O O . THR A 1 94 ? 18.063 33.281 -24.771 1.00 28.89 94 THR A O 1
ATOM 743 N N . GLU A 1 95 ? 16.134 33.889 -23.822 1.00 31.27 95 GLU A N 1
ATOM 744 C CA . GLU A 1 95 ? 15.835 32.550 -23.319 1.00 31.27 95 GLU A CA 1
ATOM 745 C C . GLU A 1 95 ? 15.345 31.685 -24.493 1.00 31.27 95 GLU A C 1
ATOM 747 O O . GLU A 1 95 ? 14.381 32.069 -25.161 1.00 31.27 95 GLU A O 1
ATOM 752 N N . PRO A 1 96 ? 15.922 30.499 -24.750 1.00 34.81 96 PRO A N 1
ATOM 753 C CA . PRO A 1 96 ? 15.285 29.533 -25.621 1.00 34.81 96 PRO A CA 1
ATOM 754 C C . PRO A 1 96 ? 14.265 28.739 -24.799 1.00 34.81 96 PRO A C 1
ATOM 756 O O . PRO A 1 96 ? 14.586 27.777 -24.099 1.00 34.81 96 PRO A O 1
ATOM 759 N N . GLY A 1 97 ? 13.002 29.149 -24.895 1.00 35.97 97 GLY A N 1
ATOM 760 C CA . GLY A 1 97 ? 11.863 28.311 -24.544 1.00 35.97 97 GLY A CA 1
ATOM 761 C C . GLY A 1 97 ? 11.675 27.229 -25.605 1.00 35.97 97 GLY A C 1
ATOM 762 O O . GLY A 1 97 ? 10.929 27.427 -26.557 1.00 35.97 97 GLY A O 1
ATOM 763 N N . SER A 1 98 ? 12.341 26.082 -25.457 1.00 31.69 98 SER A N 1
ATOM 764 C CA . SER A 1 98 ? 12.050 24.891 -26.262 1.00 31.69 98 SER A CA 1
ATOM 765 C C . SER A 1 98 ? 11.344 23.838 -25.413 1.00 31.69 98 SER A C 1
ATOM 767 O O . SER A 1 98 ? 11.969 23.117 -24.634 1.00 31.69 98 SER A O 1
ATOM 769 N N . SER A 1 99 ? 10.023 23.724 -25.569 1.00 33.75 99 SER A N 1
ATOM 770 C CA . SER A 1 99 ? 9.302 22.534 -25.122 1.00 33.75 99 SER A CA 1
ATOM 771 C C . SER A 1 99 ? 9.712 21.364 -26.017 1.00 33.75 99 SER A C 1
ATOM 773 O O . SER A 1 99 ? 9.425 21.371 -27.217 1.00 33.75 99 SER A O 1
ATOM 775 N N . HIS A 1 100 ? 10.369 20.350 -25.465 1.00 36.44 100 HIS A N 1
ATOM 776 C CA . HIS A 1 100 ? 10.618 19.117 -26.203 1.00 36.44 100 HIS A CA 1
ATOM 777 C C . HIS A 1 100 ? 9.339 18.277 -26.221 1.00 36.44 100 HIS A C 1
ATOM 779 O O . HIS A 1 100 ? 8.908 17.738 -25.205 1.00 36.44 100 HIS A O 1
ATOM 785 N N . THR A 1 101 ? 8.711 18.188 -27.391 1.00 32.47 101 THR A N 1
ATOM 786 C CA . THR A 1 101 ? 7.592 17.283 -27.661 1.00 32.47 101 THR A CA 1
ATOM 787 C C . THR A 1 101 ? 8.145 15.993 -28.259 1.00 32.47 101 THR A C 1
ATOM 789 O O . THR A 1 101 ? 8.487 15.932 -29.436 1.00 32.47 101 THR A O 1
ATOM 792 N N . ALA A 1 102 ? 8.253 14.942 -27.447 1.00 32.97 102 ALA A N 1
ATOM 793 C CA . ALA A 1 102 ? 8.546 13.601 -27.943 1.00 32.97 102 ALA A CA 1
ATOM 794 C C . ALA A 1 102 ? 7.227 12.888 -28.276 1.00 32.97 102 ALA A C 1
ATOM 796 O O . ALA A 1 102 ? 6.368 12.710 -27.414 1.00 32.97 102 ALA A O 1
ATOM 797 N N . THR A 1 103 ? 7.053 12.484 -29.536 1.00 30.52 103 THR A N 1
ATOM 798 C CA . THR A 1 103 ? 5.947 11.600 -29.932 1.00 30.52 103 THR A CA 1
ATOM 799 C C . THR A 1 103 ? 6.345 10.165 -29.598 1.00 30.52 103 THR A C 1
ATOM 801 O O . THR A 1 103 ? 7.287 9.636 -30.184 1.00 30.52 103 THR A O 1
ATOM 804 N N . VAL A 1 104 ? 5.647 9.544 -28.646 1.00 40.25 104 VAL A N 1
ATOM 805 C CA . VAL A 1 104 ? 5.884 8.162 -28.206 1.00 40.25 104 VAL A CA 1
ATOM 806 C C . VAL A 1 104 ? 4.720 7.284 -28.671 1.00 40.25 104 VAL A C 1
ATOM 808 O O . VAL A 1 104 ? 3.575 7.548 -28.324 1.00 40.25 104 VAL A O 1
ATOM 811 N N . LEU A 1 105 ? 5.034 6.267 -29.482 1.00 38.72 105 LEU A N 1
ATOM 812 C CA . LEU A 1 105 ? 4.265 5.038 -29.762 1.00 38.72 105 LEU A CA 1
ATOM 813 C C . LEU A 1 105 ? 2.799 5.013 -29.289 1.00 38.72 105 LEU A C 1
ATOM 815 O O . LEU A 1 105 ? 2.502 4.362 -28.295 1.00 38.72 105 LEU A O 1
ATOM 819 N N . GLY A 1 106 ? 1.879 5.689 -29.986 1.00 37.75 106 GLY A N 1
ATOM 820 C CA . GLY A 1 106 ? 0.429 5.551 -29.752 1.00 37.75 106 GLY A CA 1
ATOM 821 C C . GLY A 1 106 ? -0.067 5.834 -28.323 1.00 37.75 106 GLY A C 1
ATOM 822 O O . GLY A 1 106 ? -1.242 5.617 -28.041 1.00 37.75 106 GLY A O 1
ATOM 823 N N . LEU A 1 107 ? 0.801 6.314 -27.432 1.00 40.00 107 LEU A N 1
ATOM 824 C CA . LEU A 1 107 ? 0.471 6.724 -26.078 1.00 40.00 107 LEU A CA 1
ATOM 825 C C . LEU A 1 107 ? 0.066 8.203 -26.107 1.00 40.00 107 LEU A C 1
ATOM 827 O O . LEU A 1 107 ? 0.495 8.947 -27.000 1.00 40.00 107 LEU A O 1
ATOM 831 N N . PRO A 1 108 ? -0.770 8.660 -25.162 1.00 41.22 108 PRO A N 1
ATOM 832 C CA . PRO A 1 108 ? -1.202 10.046 -25.150 1.00 41.22 108 PRO A CA 1
ATOM 833 C C . PRO A 1 108 ? -0.005 11.003 -25.077 1.00 41.22 108 PRO A C 1
ATOM 835 O O . PRO A 1 108 ? 1.000 10.719 -24.428 1.00 41.22 108 PRO A O 1
ATOM 838 N N . ARG A 1 109 ? -0.100 12.156 -25.748 1.00 44.84 109 ARG A N 1
ATOM 839 C CA . ARG A 1 109 ? 0.940 13.194 -25.696 1.00 44.84 109 ARG A CA 1
ATOM 840 C C . ARG A 1 109 ? 1.042 13.740 -24.269 1.00 44.84 109 ARG A C 1
ATOM 842 O O . ARG A 1 109 ? 0.121 14.410 -23.811 1.00 44.84 109 ARG A O 1
ATOM 849 N N . TYR A 1 110 ? 2.164 13.495 -23.595 1.00 48.53 110 TYR A N 1
ATOM 850 C CA . TYR A 1 110 ? 2.475 14.105 -22.301 1.00 48.53 110 TYR A CA 1
ATOM 851 C C . TYR A 1 110 ? 3.432 15.285 -22.506 1.00 48.53 110 TYR A C 1
ATOM 853 O O . TYR A 1 110 ? 4.497 15.134 -23.102 1.00 48.53 110 TYR A O 1
ATOM 861 N N . THR A 1 111 ? 3.059 16.468 -22.021 1.00 44.19 111 THR A N 1
ATOM 862 C CA . THR A 1 111 ? 3.937 17.646 -21.963 1.00 44.19 111 THR A CA 1
ATOM 863 C C . THR A 1 111 ? 4.458 17.823 -20.541 1.00 44.19 111 THR A C 1
ATOM 865 O O . THR A 1 111 ? 3.666 17.997 -19.613 1.00 44.19 111 THR A O 1
ATOM 868 N N . PHE A 1 112 ? 5.781 17.808 -20.376 1.00 45.84 112 PHE A N 1
ATOM 869 C CA . PHE A 1 112 ? 6.455 18.128 -19.118 1.00 45.84 112 PHE A CA 1
ATOM 870 C C . PHE A 1 112 ? 6.915 19.598 -19.168 1.00 45.84 112 PHE A C 1
ATOM 872 O O . PHE A 1 112 ? 7.816 19.940 -19.929 1.00 45.84 112 PHE A O 1
ATOM 879 N N . GLU A 1 113 ? 6.267 20.493 -18.414 1.00 45.56 113 GLU A N 1
ATOM 880 C CA . GLU A 1 113 ? 6.680 21.904 -18.300 1.00 45.56 113 GLU A CA 1
ATOM 881 C C . GLU A 1 113 ? 7.789 22.086 -17.248 1.00 45.56 113 GLU A C 1
ATOM 883 O O . GLU A 1 113 ? 7.807 21.412 -16.214 1.00 45.56 113 GLU A O 1
ATOM 888 N N . ARG A 1 114 ? 8.701 23.042 -17.488 1.00 41.06 114 ARG A N 1
ATOM 889 C CA . ARG A 1 114 ? 9.778 23.419 -16.556 1.00 41.06 114 ARG A CA 1
ATOM 890 C C . ARG A 1 114 ? 9.162 24.032 -15.288 1.00 41.06 114 ARG A C 1
ATOM 892 O O . ARG A 1 114 ? 8.436 25.019 -15.353 1.00 41.06 114 ARG A O 1
ATOM 899 N N . MET A 1 115 ? 9.423 23.406 -14.141 1.00 44.31 115 MET A N 1
ATOM 900 C CA . MET A 1 115 ? 8.615 23.553 -12.926 1.00 44.31 115 MET A CA 1
ATOM 901 C C . MET A 1 115 ? 8.805 24.878 -12.169 1.00 44.31 115 MET A C 1
ATOM 903 O O . MET A 1 115 ? 9.921 25.341 -11.927 1.00 44.31 115 MET A O 1
ATOM 907 N N . ALA A 1 116 ? 7.677 25.432 -11.712 1.00 47.69 116 ALA A N 1
ATOM 908 C CA . ALA A 1 116 ? 7.592 26.430 -10.649 1.00 47.69 116 ALA A CA 1
ATOM 909 C C . ALA A 1 116 ? 8.253 25.927 -9.344 1.00 47.69 116 ALA A C 1
ATOM 911 O O . ALA A 1 116 ? 8.416 24.726 -9.147 1.00 47.69 116 ALA A O 1
ATOM 912 N N . ARG A 1 117 ? 8.618 26.857 -8.442 1.00 46.31 117 ARG A N 1
ATOM 913 C CA . ARG A 1 117 ? 9.317 26.609 -7.157 1.00 46.31 117 ARG A CA 1
ATOM 914 C C . ARG A 1 117 ? 8.931 25.274 -6.493 1.00 46.31 117 ARG A C 1
ATOM 916 O O . ARG A 1 117 ? 7.751 25.025 -6.257 1.00 46.31 117 ARG A O 1
ATOM 923 N N . LYS A 1 118 ? 9.950 24.489 -6.118 1.00 55.88 118 LYS A N 1
ATOM 924 C CA . LYS A 1 118 ? 9.869 23.194 -5.420 1.00 55.88 118 LYS A CA 1
ATOM 925 C C . LYS A 1 118 ? 9.012 23.291 -4.147 1.00 55.88 118 LYS A C 1
ATOM 927 O O . LYS A 1 118 ? 9.500 23.707 -3.098 1.00 55.88 118 LYS A O 1
ATOM 932 N N . LYS A 1 119 ? 7.726 22.945 -4.237 1.00 64.12 119 LYS A N 1
ATOM 933 C CA . LYS A 1 119 ? 6.815 22.864 -3.083 1.00 64.12 119 LYS A CA 1
ATOM 934 C C . LYS A 1 119 ? 6.814 21.441 -2.530 1.00 64.12 119 LYS A C 1
ATOM 936 O O . LYS A 1 119 ? 6.904 20.482 -3.294 1.00 64.12 119 LYS A O 1
ATOM 941 N N . ALA A 1 120 ? 6.688 21.315 -1.211 1.00 73.19 120 ALA A N 1
ATOM 942 C CA . ALA A 1 120 ? 6.417 20.032 -0.574 1.00 73.19 120 ALA A CA 1
ATOM 943 C C . ALA A 1 120 ? 5.050 19.514 -1.044 1.00 73.19 120 ALA A C 1
ATOM 945 O O . ALA A 1 120 ? 4.067 20.257 -1.058 1.00 73.19 120 ALA A O 1
ATOM 946 N N . GLN A 1 121 ? 4.997 18.253 -1.453 1.00 77.31 121 GLN A N 1
ATOM 947 C CA . GLN A 1 121 ? 3.812 17.595 -1.983 1.00 77.31 121 GLN A CA 1
ATOM 948 C C . GLN A 1 121 ? 3.524 16.328 -1.188 1.00 77.31 121 GLN A C 1
ATOM 950 O O . GLN A 1 121 ? 4.431 15.641 -0.733 1.00 77.31 121 GLN A O 1
ATOM 955 N N . HIS A 1 122 ? 2.247 16.016 -1.002 1.00 78.31 122 HIS A N 1
ATOM 956 C CA . HIS A 1 122 ? 1.845 14.852 -0.224 1.00 78.31 122 HIS A CA 1
ATOM 957 C C . HIS A 1 122 ? 1.962 13.555 -1.028 1.00 78.31 122 HIS A C 1
ATOM 959 O O . HIS A 1 122 ? 1.207 13.347 -1.975 1.00 78.31 122 HIS A O 1
ATOM 965 N N . VAL A 1 123 ? 2.837 12.654 -0.584 1.00 81.88 123 VAL A N 1
ATOM 966 C CA . VAL A 1 123 ? 2.909 11.245 -1.004 1.00 81.88 123 VAL A CA 1
ATOM 967 C C . VAL A 1 123 ? 1.570 10.554 -0.732 1.00 81.88 123 VAL A C 1
ATOM 969 O O . VAL A 1 123 ? 0.984 9.927 -1.610 1.00 81.88 123 VAL A O 1
ATOM 972 N N . ILE A 1 124 ? 1.043 10.762 0.479 1.00 85.88 124 ILE A N 1
ATOM 973 C CA . ILE A 1 124 ? -0.284 10.326 0.915 1.00 85.88 124 ILE A CA 1
ATOM 974 C C . ILE A 1 124 ? -1.112 11.582 1.215 1.00 85.88 124 ILE A C 1
ATOM 976 O O . ILE A 1 124 ? -0.725 12.341 2.108 1.00 85.88 124 ILE A O 1
ATOM 980 N N . PRO A 1 125 ? -2.221 11.845 0.495 1.00 86.56 125 PRO A N 1
ATOM 981 C CA . PRO A 1 125 ? -2.964 13.095 0.630 1.00 86.56 125 PRO A CA 1
ATOM 982 C C . PRO A 1 125 ? -3.440 13.370 2.060 1.00 86.56 125 PRO A C 1
ATOM 984 O O . PRO A 1 125 ? -3.994 12.497 2.724 1.00 86.56 125 PRO A O 1
ATOM 987 N N . GLN A 1 126 ? -3.329 14.622 2.507 1.00 88.62 126 GLN A N 1
ATOM 988 C CA . GLN A 1 126 ? -3.873 15.052 3.799 1.00 88.62 126 GLN A CA 1
ATOM 989 C C . GLN A 1 126 ? -5.374 14.736 3.932 1.00 88.62 126 GLN A C 1
ATOM 991 O O . GLN A 1 126 ? -5.828 14.295 4.986 1.00 88.62 126 GLN A O 1
ATOM 996 N N . SER A 1 127 ? -6.142 14.945 2.857 1.00 89.62 127 SER A N 1
ATOM 997 C CA . SER A 1 127 ? -7.580 14.653 2.815 1.00 89.62 127 SER A CA 1
ATOM 998 C C . SER A 1 127 ? -7.881 13.179 3.068 1.00 89.62 127 SER A C 1
ATOM 1000 O O . SER A 1 127 ? -8.872 12.871 3.723 1.00 89.62 127 SER A O 1
ATOM 1002 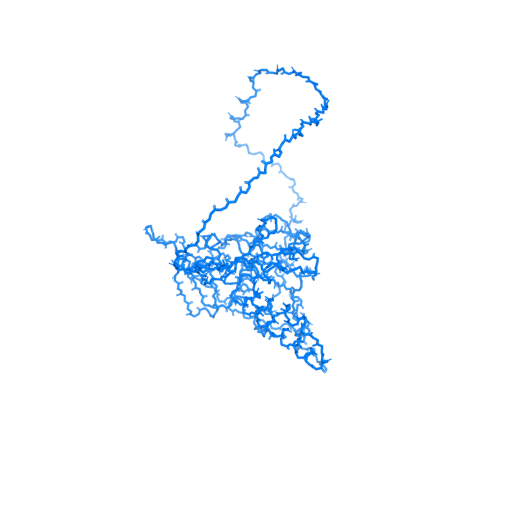N N . TYR A 1 128 ? -7.005 12.289 2.598 1.00 93.12 128 TYR A N 1
ATOM 1003 C CA . TYR A 1 128 ? -7.099 10.859 2.844 1.00 93.12 128 TYR A CA 1
ATOM 1004 C C . TYR A 1 128 ? -6.821 10.520 4.307 1.00 93.12 128 TYR A C 1
ATOM 1006 O O . TYR A 1 128 ? -7.516 9.694 4.864 1.00 93.12 128 TYR A O 1
ATOM 1014 N N . LEU A 1 129 ? -5.863 11.174 4.967 1.00 94.94 129 LEU A N 1
ATOM 1015 C CA . LEU A 1 129 ? -5.508 10.860 6.360 1.00 94.94 129 LEU A CA 1
ATOM 1016 C C . LEU A 1 129 ? -6.483 11.420 7.399 1.00 94.94 129 LEU A C 1
ATOM 1018 O O . LEU A 1 129 ? -6.455 10.994 8.549 1.00 94.94 129 LEU A O 1
ATOM 1022 N N . LYS A 1 130 ? -7.347 12.363 7.013 1.00 94.75 130 LYS A N 1
ATOM 1023 C CA . LYS A 1 130 ? -8.281 13.039 7.923 1.00 94.75 130 LYS A CA 1
ATOM 1024 C C . LYS A 1 130 ? -9.176 12.086 8.743 1.00 94.75 130 LYS A C 1
ATOM 1026 O O . LYS A 1 130 ? -9.345 12.357 9.928 1.00 94.75 130 LYS A O 1
ATOM 1031 N N . PRO A 1 131 ? -9.722 10.982 8.196 1.00 96.81 131 PRO A N 1
ATOM 1032 C CA . PRO A 1 131 ? -10.514 10.026 8.974 1.00 96.81 131 PRO A CA 1
ATOM 1033 C C . PRO A 1 131 ? -9.716 9.255 10.035 1.00 96.81 131 PRO A C 1
ATOM 1035 O O . PRO A 1 131 ? -10.325 8.656 10.912 1.00 96.81 131 PRO A O 1
ATOM 1038 N N . TRP A 1 132 ? -8.379 9.251 9.959 1.00 97.56 132 TRP A N 1
ATOM 1039 C CA . TRP A 1 132 ? -7.497 8.617 10.946 1.00 97.56 132 TRP A CA 1
ATOM 1040 C C . TRP A 1 132 ? -7.000 9.581 12.026 1.00 97.56 132 TRP A C 1
ATOM 1042 O O . TRP A 1 132 ? -6.138 9.208 12.818 1.00 97.56 132 TRP A O 1
ATOM 1052 N N . CYS A 1 133 ? -7.481 10.825 12.057 1.00 97.12 133 CYS A N 1
ATOM 1053 C CA . CYS A 1 133 ? -7.157 11.717 13.162 1.00 97.12 133 CYS A CA 1
ATOM 1054 C C . CYS A 1 133 ? -7.691 11.144 14.478 1.00 97.12 133 CYS A C 1
ATOM 1056 O O . CYS A 1 133 ? -8.814 10.642 14.523 1.00 97.12 133 CYS A O 1
ATOM 1058 N N . ASP A 1 134 ? -6.891 11.247 15.535 1.00 96.31 134 ASP A N 1
ATOM 1059 C CA . ASP A 1 134 ? -7.253 10.761 16.859 1.00 96.31 134 ASP A CA 1
ATOM 1060 C C . ASP A 1 134 ? -8.497 11.505 17.374 1.00 96.31 134 ASP A C 1
ATOM 1062 O O . ASP A 1 134 ? -8.444 12.736 17.520 1.00 96.31 134 ASP A O 1
ATOM 1066 N N . PRO A 1 135 ? -9.611 10.799 17.654 1.00 94.44 135 PRO A N 1
ATOM 1067 C CA . PRO A 1 135 ? -10.831 11.423 18.157 1.00 94.44 135 PRO A CA 1
ATOM 1068 C C . PRO A 1 135 ? -10.662 12.027 19.559 1.00 94.44 135 PRO A C 1
ATOM 1070 O O . PRO A 1 135 ? -11.476 12.850 19.959 1.00 94.44 135 PRO A O 1
ATOM 1073 N N . GLN A 1 136 ? -9.616 11.648 20.298 1.00 94.56 136 GLN A N 1
ATOM 1074 C CA . GLN A 1 136 ? -9.251 12.199 21.605 1.00 94.56 136 GLN A CA 1
ATOM 1075 C C . GLN A 1 136 ? -8.285 13.388 21.499 1.00 94.56 136 GLN A C 1
ATOM 1077 O O . GLN A 1 136 ? -7.703 13.809 22.501 1.00 94.56 136 GLN A O 1
ATOM 1082 N N . THR A 1 137 ? -8.067 13.937 20.298 1.00 93.25 137 THR A N 1
ATOM 1083 C CA . THR A 1 137 ? -7.327 15.196 20.150 1.00 93.25 137 THR A CA 1
ATOM 1084 C C . THR A 1 137 ? -8.041 16.297 20.950 1.00 93.25 137 THR A C 1
ATOM 1086 O O . THR A 1 137 ? -9.210 16.554 20.670 1.00 93.25 137 THR A O 1
ATOM 1089 N N . PRO A 1 138 ? -7.374 16.962 21.915 1.00 93.38 138 PRO A N 1
ATOM 1090 C CA . PRO A 1 138 ? -7.997 18.033 22.685 1.00 93.38 138 PRO A CA 1
ATOM 1091 C C . PRO A 1 138 ? -8.453 19.199 21.804 1.00 93.38 138 PRO A C 1
ATOM 1093 O O . PRO A 1 138 ? -7.779 19.549 20.828 1.00 93.38 138 PRO A O 1
ATOM 1096 N N . ASP A 1 139 ? -9.551 19.844 22.194 1.00 92.00 139 ASP A N 1
ATOM 1097 C CA . ASP A 1 139 ? -10.046 21.040 21.514 1.00 92.00 139 ASP A CA 1
ATOM 1098 C C . ASP A 1 139 ? -8.959 22.125 21.442 1.00 92.00 139 ASP A C 1
ATOM 1100 O O . ASP A 1 139 ? -8.225 22.383 22.397 1.00 92.00 139 ASP A O 1
ATOM 1104 N N . GLY A 1 140 ? -8.831 22.753 20.272 1.00 90.88 140 GLY A N 1
ATOM 1105 C CA . GLY A 1 140 ? -7.809 23.768 20.001 1.00 90.88 140 GLY A CA 1
ATOM 1106 C C . GLY A 1 140 ? -6.429 23.224 19.604 1.00 90.88 140 GLY A C 1
ATOM 1107 O O . GLY A 1 140 ? -5.579 24.013 19.192 1.00 90.88 140 GLY A O 1
ATOM 1108 N N . MET A 1 141 ? -6.191 21.906 19.656 1.00 91.81 141 MET A N 1
ATOM 1109 C CA . MET A 1 141 ? -4.965 21.298 19.120 1.00 91.81 141 MET A CA 1
ATOM 1110 C C . MET A 1 141 ? -5.100 20.906 17.641 1.00 91.81 141 MET A C 1
ATOM 1112 O O . MET A 1 141 ? -6.177 20.567 17.154 1.00 91.81 141 MET A O 1
ATOM 1116 N N . GLU A 1 142 ? -3.978 20.928 16.909 1.00 92.69 142 GLU A N 1
ATOM 1117 C CA . GLU A 1 142 ? -3.921 20.435 15.526 1.00 92.69 142 GLU A CA 1
ATOM 1118 C C . GLU A 1 142 ? -4.237 18.922 15.510 1.00 92.69 142 GLU A C 1
ATOM 1120 O O . GLU A 1 142 ? -3.529 18.163 16.181 1.00 92.69 142 GLU A O 1
ATOM 1125 N N . PRO A 1 143 ? -5.246 18.458 14.740 1.00 95.25 143 PRO A N 1
ATOM 1126 C CA . PRO A 1 143 ? -5.545 17.036 14.607 1.00 95.25 143 PRO A CA 1
ATOM 1127 C C . PRO A 1 143 ? -4.312 16.238 14.189 1.00 95.25 143 PRO A C 1
ATOM 1129 O O . PRO A 1 143 ? -3.590 16.624 13.262 1.00 95.25 143 PRO A O 1
ATOM 1132 N N . TYR A 1 144 ? -4.079 15.113 14.858 1.00 95.81 144 TYR A N 1
ATOM 1133 C CA . TYR A 1 144 ? -2.928 14.255 14.606 1.00 95.81 144 TYR A CA 1
ATOM 1134 C C . TYR A 1 144 ? -3.338 12.810 14.357 1.00 95.81 144 TYR A C 1
ATOM 1136 O O . TYR A 1 144 ? -4.367 12.346 14.831 1.00 95.81 144 TYR A O 1
ATOM 1144 N N . VAL A 1 145 ? -2.498 12.099 13.612 1.00 97.00 145 VAL A N 1
ATOM 1145 C CA . VAL A 1 145 ? -2.574 10.649 13.428 1.00 97.00 145 VAL A CA 1
ATOM 1146 C C . VAL A 1 145 ? -1.453 9.977 14.213 1.00 97.00 145 VAL A C 1
ATOM 1148 O O . VAL A 1 145 ? -0.413 10.595 14.485 1.00 97.00 145 VAL A O 1
ATOM 1151 N N . TRP A 1 146 ? -1.628 8.697 14.530 1.00 98.00 146 TRP A N 1
ATOM 1152 C CA . TRP A 1 146 ? -0.577 7.883 15.128 1.00 98.00 146 TRP A CA 1
ATOM 1153 C C . TRP A 1 146 ? 0.228 7.189 14.038 1.00 98.00 146 TRP A C 1
ATOM 1155 O O . TRP A 1 146 ? -0.276 6.318 13.333 1.00 98.00 146 TRP A O 1
ATOM 1165 N N . LEU A 1 147 ? 1.494 7.582 13.899 1.00 97.44 147 LEU A N 1
ATOM 1166 C CA . LEU A 1 147 ? 2.461 6.910 13.040 1.00 97.44 147 LEU A CA 1
ATOM 1167 C C . LEU A 1 147 ? 3.203 5.866 13.865 1.00 97.44 147 LEU A C 1
ATOM 1169 O O . LEU A 1 147 ? 3.910 6.209 14.816 1.00 97.44 147 LEU A O 1
ATOM 1173 N N . ILE A 1 148 ? 3.061 4.606 13.479 1.00 97.94 148 ILE A N 1
ATOM 1174 C CA . ILE A 1 148 ? 3.665 3.469 14.164 1.00 97.94 148 ILE A CA 1
ATOM 1175 C C . ILE A 1 148 ? 4.675 2.837 13.212 1.00 97.94 148 ILE A C 1
ATOM 1177 O O . ILE A 1 148 ? 4.353 2.585 12.048 1.00 97.94 148 ILE A O 1
ATOM 1181 N N . SER A 1 149 ? 5.906 2.603 13.674 1.00 97.00 149 SER A N 1
ATOM 1182 C CA . SER A 1 149 ? 6.900 1.918 12.845 1.00 97.00 149 SER A CA 1
ATOM 1183 C C . SER A 1 149 ? 6.424 0.527 12.470 1.00 97.00 149 SER A C 1
ATOM 1185 O O . SER A 1 149 ? 5.673 -0.115 13.201 1.00 97.00 149 SER A O 1
ATOM 1187 N N . LYS A 1 150 ? 6.891 0.041 11.323 1.00 95.19 150 LYS A N 1
ATOM 1188 C CA . LYS A 1 150 ? 6.576 -1.292 10.825 1.00 95.19 150 LYS A CA 1
ATOM 1189 C C . LYS A 1 150 ? 6.768 -2.338 11.923 1.00 95.19 150 LYS A C 1
ATOM 1191 O O . LYS A 1 150 ? 5.863 -3.117 12.179 1.00 95.19 150 LYS A O 1
ATOM 1196 N N . ASP A 1 151 ? 7.885 -2.346 12.637 1.00 95.12 151 ASP A N 1
ATOM 1197 C CA . ASP A 1 151 ? 8.150 -3.266 13.758 1.00 95.12 151 ASP A CA 1
ATOM 1198 C C . ASP A 1 151 ? 7.298 -3.040 15.026 1.00 95.12 151 ASP A C 1
ATOM 1200 O O . ASP A 1 151 ? 7.274 -3.901 15.894 1.00 95.12 151 ASP A O 1
ATOM 1204 N N . GLY A 1 152 ? 6.567 -1.927 15.127 1.00 95.12 152 GLY A N 1
ATOM 1205 C CA . GLY A 1 152 ? 5.726 -1.583 16.273 1.00 95.12 152 GLY A CA 1
ATOM 1206 C C . GLY A 1 152 ? 6.470 -0.944 17.446 1.00 95.12 152 GLY A C 1
ATOM 1207 O O . GLY A 1 152 ? 5.814 -0.547 18.414 1.00 95.12 152 GLY A O 1
ATOM 1208 N N . ASN A 1 153 ? 7.797 -0.810 17.356 1.00 95.56 153 ASN A N 1
ATOM 1209 C CA . ASN A 1 153 ? 8.661 -0.361 18.452 1.00 95.56 153 ASN A CA 1
ATOM 1210 C C . ASN A 1 153 ? 8.593 1.148 18.698 1.00 95.56 153 ASN A C 1
ATOM 1212 O O . ASN A 1 153 ? 8.813 1.604 19.816 1.00 95.56 153 ASN A O 1
ATOM 1216 N N . THR A 1 154 ? 8.269 1.934 17.672 1.00 96.50 154 THR A N 1
ATOM 1217 C CA . THR A 1 154 ? 8.145 3.389 17.785 1.00 96.50 154 THR A CA 1
ATOM 1218 C C . THR A 1 154 ? 6.730 3.832 17.456 1.00 96.50 154 THR A C 1
ATOM 1220 O O . THR A 1 154 ? 6.048 3.274 16.594 1.00 96.50 154 THR A O 1
ATOM 1223 N N . THR A 1 155 ? 6.250 4.834 18.182 1.00 97.19 155 THR A N 1
ATOM 1224 C CA . THR A 1 155 ? 4.916 5.408 18.008 1.00 97.19 155 THR A CA 1
ATOM 1225 C C . THR A 1 155 ? 5.026 6.910 18.216 1.00 97.19 155 THR A C 1
ATOM 1227 O O . THR A 1 155 ? 5.588 7.359 19.212 1.00 97.19 155 THR A O 1
ATOM 1230 N N . ARG A 1 156 ? 4.553 7.699 17.249 1.00 96.25 156 ARG A N 1
ATOM 1231 C CA . ARG A 1 156 ? 4.624 9.165 17.300 1.00 96.25 156 ARG A CA 1
ATOM 1232 C C . ARG A 1 156 ? 3.367 9.807 16.733 1.00 96.25 156 ARG A C 1
ATOM 1234 O O . ARG A 1 156 ? 2.795 9.312 15.764 1.00 96.25 156 ARG A O 1
ATOM 1241 N N . LYS A 1 157 ? 2.993 10.951 17.299 1.00 95.81 157 LYS A N 1
ATOM 1242 C CA . LYS A 1 157 ? 1.904 11.798 16.805 1.00 95.81 157 LYS A CA 1
ATOM 1243 C C . LYS A 1 157 ? 2.419 12.700 15.696 1.00 95.81 157 LYS A C 1
ATOM 1245 O O . LYS A 1 157 ? 3.511 13.263 15.808 1.00 95.81 157 LYS A O 1
ATOM 1250 N N . ARG A 1 158 ? 1.646 12.864 14.627 1.00 94.38 158 ARG A N 1
ATOM 1251 C CA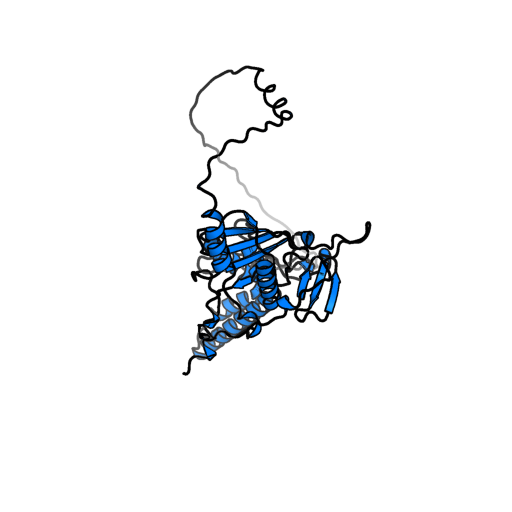 . ARG A 1 158 ? 1.972 13.840 13.584 1.00 94.38 158 ARG A CA 1
ATOM 1252 C C . ARG A 1 158 ? 0.711 14.342 12.908 1.00 94.38 158 ARG A C 1
ATOM 1254 O O . ARG A 1 158 ? -0.214 13.568 12.688 1.00 94.38 158 ARG A O 1
ATOM 1261 N N . SER A 1 159 ? 0.665 15.626 12.564 1.00 92.62 159 SER A N 1
ATOM 1262 C CA . SER A 1 159 ? -0.490 16.143 11.837 1.00 92.62 159 SER A CA 1
ATOM 1263 C C . SER A 1 159 ? -0.517 15.610 10.403 1.00 92.62 159 SER A C 1
ATOM 1265 O O . SER A 1 159 ? 0.553 15.419 9.806 1.00 92.62 159 SER A O 1
ATOM 1267 N N . PRO A 1 160 ? -1.702 15.379 9.812 1.00 90.06 160 PRO A N 1
ATOM 1268 C CA . PRO A 1 160 ? -1.834 15.003 8.407 1.00 90.06 160 PRO A CA 1
ATOM 1269 C C . PRO A 1 160 ? -1.063 15.924 7.450 1.00 90.06 160 PRO A C 1
ATOM 1271 O O . PRO A 1 160 ? -0.429 15.442 6.520 1.00 90.06 160 PRO A O 1
ATOM 1274 N N . ASN A 1 161 ? -1.061 17.237 7.710 1.00 87.12 161 ASN A N 1
ATOM 1275 C CA . ASN A 1 161 ? -0.372 18.242 6.891 1.00 87.12 161 ASN A CA 1
ATOM 1276 C C . ASN A 1 161 ? 1.163 18.100 6.947 1.00 87.12 161 ASN A C 1
ATOM 1278 O O . ASN A 1 161 ? 1.867 18.293 5.963 1.00 87.12 161 ASN A O 1
ATOM 1282 N N . LYS A 1 162 ? 1.707 17.709 8.104 1.00 85.19 162 LYS A N 1
ATOM 1283 C CA . LYS A 1 162 ? 3.156 17.522 8.287 1.00 85.19 162 LYS A CA 1
ATOM 1284 C C . LYS A 1 162 ? 3.617 16.096 7.978 1.00 85.19 162 LYS A C 1
ATOM 1286 O O . LYS A 1 162 ? 4.804 15.807 8.154 1.00 85.19 162 LYS A O 1
ATOM 1291 N N . SER A 1 163 ? 2.710 15.197 7.597 1.00 81.19 163 SER A N 1
ATOM 1292 C CA . SER A 1 163 ? 2.976 13.772 7.370 1.00 81.19 163 SER A CA 1
ATOM 1293 C C . SER A 1 163 ? 3.007 13.439 5.883 1.00 81.19 163 SER A C 1
ATOM 1295 O O . SER A 1 163 ? 2.265 14.020 5.096 1.00 81.19 163 SER A O 1
ATOM 1297 N N . PHE A 1 164 ? 3.847 12.467 5.514 1.00 83.94 164 PHE A N 1
ATOM 1298 C CA . PHE A 1 164 ? 3.959 11.944 4.148 1.00 83.94 164 PHE A CA 1
ATOM 1299 C C . PHE A 1 164 ? 4.103 13.042 3.087 1.00 83.94 164 PHE A C 1
ATOM 1301 O O . PHE A 1 164 ? 3.381 13.041 2.094 1.00 83.94 164 PHE A O 1
ATOM 1308 N N . THR A 1 165 ? 5.013 13.990 3.308 1.00 79.94 165 THR A N 1
ATOM 1309 C CA . THR A 1 165 ? 5.364 15.025 2.334 1.00 79.94 165 THR A CA 1
ATOM 1310 C C . THR A 1 165 ? 6.750 14.774 1.753 1.00 79.94 165 THR A C 1
ATOM 1312 O O . THR A 1 165 ? 7.677 14.392 2.465 1.00 79.94 165 THR A O 1
ATOM 1315 N N . GLU A 1 166 ? 6.886 14.996 0.453 1.00 72.12 166 GLU A N 1
ATOM 1316 C CA . GLU A 1 166 ? 8.134 14.905 -0.296 1.00 72.12 166 GLU A CA 1
ATOM 1317 C C . GLU A 1 166 ? 8.183 16.053 -1.306 1.00 72.12 166 GLU A C 1
ATOM 1319 O O . GLU A 1 166 ? 7.159 16.510 -1.817 1.00 72.12 166 GLU A O 1
ATOM 1324 N N . THR A 1 167 ? 9.370 16.590 -1.542 1.00 66.12 167 THR A N 1
ATOM 1325 C CA . THR A 1 167 ? 9.547 17.672 -2.509 1.00 66.12 167 THR A CA 1
ATOM 1326 C C . THR A 1 167 ? 9.592 17.075 -3.911 1.00 66.12 167 THR A C 1
ATOM 1328 O O . THR A 1 167 ? 10.321 16.113 -4.122 1.00 66.12 167 THR A O 1
ATOM 1331 N N . ASP A 1 168 ? 8.874 17.684 -4.859 1.00 60.94 168 ASP A N 1
ATOM 1332 C CA . ASP A 1 168 ? 8.963 17.353 -6.293 1.00 60.94 168 ASP A CA 1
ATOM 1333 C C . ASP A 1 168 ? 8.445 15.950 -6.685 1.00 60.94 168 ASP A C 1
ATOM 1335 O O . ASP A 1 168 ? 9.044 15.235 -7.484 1.00 60.94 168 ASP A O 1
ATOM 1339 N N . MET A 1 169 ? 7.311 15.533 -6.113 1.00 60.31 169 MET A N 1
ATOM 1340 C CA . MET A 1 169 ? 6.715 14.219 -6.383 1.00 60.31 169 MET A CA 1
ATOM 1341 C C . MET A 1 169 ? 5.749 14.204 -7.593 1.00 60.31 169 MET A C 1
ATOM 1343 O O . MET A 1 169 ? 5.556 13.166 -8.220 1.00 60.31 169 MET A O 1
ATOM 1347 N N . TYR A 1 170 ? 5.146 15.340 -7.964 1.00 64.69 170 TYR A N 1
ATOM 1348 C CA . TYR A 1 170 ? 4.117 15.470 -9.003 1.00 64.69 170 TYR A CA 1
ATOM 1349 C C . TYR A 1 170 ? 4.208 16.789 -9.779 1.00 64.69 170 TYR A C 1
ATOM 1351 O O . TYR A 1 170 ? 4.013 17.859 -9.209 1.00 64.69 170 TYR A O 1
ATOM 1359 N N . THR A 1 171 ? 4.308 16.694 -11.106 1.00 54.91 171 THR A N 1
ATOM 1360 C CA . THR A 1 171 ? 3.663 17.621 -12.055 1.00 54.91 171 THR A CA 1
ATOM 1361 C C . THR A 1 171 ? 3.317 16.816 -13.310 1.00 54.91 171 THR A C 1
ATOM 1363 O O . THR A 1 171 ? 4.129 16.697 -14.219 1.00 54.91 171 THR A O 1
ATOM 1366 N N . ILE A 1 172 ? 2.139 16.186 -13.346 1.00 53.50 172 ILE A N 1
ATOM 1367 C CA . ILE A 1 172 ? 1.676 15.411 -14.510 1.00 53.50 172 ILE A CA 1
ATOM 1368 C C . ILE A 1 172 ? 0.251 15.849 -14.814 1.00 53.50 172 ILE A C 1
ATOM 1370 O O . ILE A 1 172 ? -0.615 15.782 -13.940 1.00 53.50 172 ILE A O 1
ATOM 1374 N N . ARG A 1 173 ? 0.011 16.310 -16.041 1.00 45.97 173 ARG A N 1
ATOM 1375 C CA . ARG A 1 173 ? -1.337 16.560 -16.557 1.00 45.97 173 ARG A CA 1
ATOM 1376 C C . ARG A 1 173 ? -1.731 15.372 -17.428 1.00 45.97 173 ARG A C 1
ATOM 1378 O O . ARG A 1 173 ? -1.014 15.051 -18.372 1.00 45.97 173 ARG A O 1
ATOM 1385 N N . LEU A 1 174 ? -2.837 14.711 -17.092 1.00 52.69 174 LEU A N 1
ATOM 1386 C CA . LEU A 1 174 ? -3.457 13.741 -17.993 1.00 52.69 174 LEU A CA 1
ATOM 1387 C C . LEU A 1 174 ? -4.230 14.495 -19.093 1.00 52.69 174 LEU A C 1
ATOM 1389 O O . LEU A 1 174 ? -4.758 15.575 -18.807 1.00 52.69 174 LEU A O 1
ATOM 1393 N N . PRO A 1 175 ? -4.325 13.951 -20.320 1.00 47.34 175 PRO A N 1
ATOM 1394 C CA . PRO A 1 175 ? -5.028 14.587 -21.440 1.00 47.34 175 PRO A CA 1
ATOM 1395 C C . PRO A 1 175 ? -6.521 14.860 -21.194 1.00 47.34 175 PRO A C 1
ATOM 1397 O O . PRO A 1 175 ? -7.087 15.744 -21.828 1.00 47.34 175 PRO A O 1
ATOM 1400 N N . ASP A 1 176 ? -7.153 14.112 -20.290 1.00 50.34 176 ASP A N 1
ATOM 1401 C CA . ASP A 1 176 ? -8.588 14.158 -19.984 1.00 50.34 176 ASP A CA 1
ATOM 1402 C C . ASP A 1 176 ? -8.918 14.864 -18.652 1.00 50.34 176 ASP A C 1
ATOM 1404 O O . ASP A 1 176 ? -10.085 15.021 -18.298 1.00 50.34 176 ASP A O 1
ATOM 1408 N N . GLY A 1 177 ? -7.903 15.290 -17.889 1.00 46.91 177 GLY A N 1
ATOM 1409 C CA . GLY A 1 177 ? -8.084 15.882 -16.559 1.00 46.91 177 GLY A CA 1
ATOM 1410 C C . GLY A 1 177 ? -8.565 14.904 -15.473 1.00 46.91 177 GLY A C 1
ATOM 1411 O O . GLY A 1 177 ? -8.907 15.348 -14.370 1.00 46.91 177 GLY A O 1
ATOM 1412 N N . GLY A 1 178 ? -8.579 13.595 -15.751 1.00 42.62 178 GLY A N 1
ATOM 1413 C CA . GLY A 1 178 ? -9.021 12.552 -14.831 1.00 42.62 178 GLY A CA 1
ATOM 1414 C C . GLY A 1 178 ? -8.158 12.459 -13.569 1.00 42.62 178 GLY A C 1
ATOM 1415 O O . GLY A 1 178 ? -6.944 12.671 -13.579 1.00 42.62 178 GLY A O 1
ATOM 1416 N N . ARG A 1 179 ? -8.789 12.152 -12.431 1.00 50.06 179 ARG A N 1
ATOM 1417 C CA . ARG A 1 179 ? -8.112 11.898 -11.151 1.00 50.06 179 ARG A CA 1
ATOM 1418 C C . ARG A 1 179 ? -8.568 10.556 -10.606 1.00 50.06 179 ARG A C 1
ATOM 1420 O O . ARG A 1 179 ? -9.590 10.474 -9.935 1.00 50.06 179 ARG A O 1
ATOM 1427 N N . GLU A 1 180 ? -7.798 9.510 -10.868 1.00 61.81 180 GLU A N 1
ATOM 1428 C CA . GLU A 1 180 ? -8.136 8.165 -10.404 1.00 61.81 180 GLU A CA 1
ATOM 1429 C C . GLU A 1 180 ? -7.380 7.833 -9.130 1.00 61.81 180 GLU A C 1
ATOM 1431 O O . GLU A 1 180 ? -6.155 7.716 -9.105 1.00 61.81 180 GLU A O 1
ATOM 1436 N N . PHE A 1 181 ? -8.132 7.708 -8.042 1.00 65.50 181 PHE A N 1
ATOM 1437 C CA . PHE A 1 181 ? -7.562 7.668 -6.706 1.00 65.50 181 PHE A CA 1
ATOM 1438 C C . PHE A 1 181 ? -6.837 6.347 -6.407 1.00 65.50 181 PHE A C 1
ATOM 1440 O O . PHE A 1 181 ? -5.698 6.382 -5.963 1.00 65.50 181 PHE A O 1
ATOM 1447 N N . VAL A 1 182 ? -7.425 5.180 -6.697 1.00 65.94 182 VAL A N 1
ATOM 1448 C CA . VAL A 1 182 ? -6.825 3.871 -6.344 1.00 65.94 182 VAL A CA 1
ATOM 1449 C C . VAL A 1 182 ? -5.524 3.606 -7.111 1.00 65.94 182 VAL A C 1
ATOM 1451 O O . VAL A 1 182 ? -4.507 3.288 -6.495 1.00 65.94 182 VAL A O 1
ATOM 1454 N N . ALA A 1 183 ? -5.548 3.781 -8.437 1.00 72.25 183 ALA A N 1
ATOM 1455 C CA . ALA A 1 183 ? -4.381 3.608 -9.303 1.00 72.25 183 ALA A CA 1
ATOM 1456 C C . ALA A 1 183 ? -3.268 4.611 -8.960 1.00 72.25 183 ALA A C 1
ATOM 1458 O O . ALA A 1 183 ? -2.092 4.257 -8.916 1.00 72.25 183 ALA A O 1
ATOM 1459 N N . ALA A 1 184 ? -3.631 5.848 -8.613 1.00 75.62 184 ALA A N 1
ATOM 1460 C CA . ALA A 1 184 ? -2.689 6.802 -8.050 1.00 75.62 184 ALA A CA 1
ATOM 1461 C C . ALA A 1 184 ? -2.083 6.291 -6.729 1.00 75.62 184 ALA A C 1
ATOM 1463 O O . ALA A 1 184 ? -0.864 6.226 -6.601 1.00 75.62 184 ALA A O 1
ATOM 1464 N N . MET A 1 185 ? -2.898 5.882 -5.753 1.00 78.75 185 MET A N 1
ATOM 1465 C CA . MET A 1 185 ? -2.414 5.461 -4.430 1.00 78.75 185 MET A CA 1
ATOM 1466 C C . MET A 1 185 ? -1.493 4.226 -4.465 1.00 78.75 185 MET A C 1
ATOM 1468 O O . MET A 1 185 ? -0.715 4.040 -3.531 1.00 78.75 185 MET A O 1
ATOM 1472 N N . SER A 1 186 ? -1.526 3.399 -5.520 1.00 80.19 186 SER A N 1
ATOM 1473 C CA . SER A 1 186 ? -0.604 2.259 -5.677 1.00 80.19 186 SER A CA 1
ATOM 1474 C C . SER A 1 186 ? 0.794 2.622 -6.181 1.00 80.19 186 SER A C 1
ATOM 1476 O O . SER A 1 186 ? 1.727 1.866 -5.923 1.00 80.19 186 SER A O 1
ATOM 1478 N N . VAL A 1 187 ? 0.957 3.745 -6.888 1.00 82.44 187 VAL A N 1
ATOM 1479 C CA . VAL A 1 187 ? 2.233 4.151 -7.523 1.00 82.44 187 VAL A CA 1
ATOM 1480 C C . VAL A 1 187 ? 2.846 5.403 -6.888 1.00 82.44 187 VAL A C 1
ATOM 1482 O O . VAL A 1 187 ? 4.014 5.721 -7.097 1.00 82.44 187 VAL A O 1
ATOM 1485 N N . ARG A 1 188 ? 2.075 6.113 -6.063 1.00 82.25 188 ARG A N 1
ATOM 1486 C CA . ARG A 1 188 ? 2.450 7.382 -5.429 1.00 82.25 188 ARG A CA 1
ATOM 1487 C C . ARG A 1 188 ? 3.324 7.260 -4.184 1.00 82.25 188 ARG A C 1
ATOM 1489 O O . ARG A 1 188 ? 3.478 8.237 -3.470 1.00 82.25 188 ARG A O 1
ATOM 1496 N N . THR A 1 189 ? 3.896 6.093 -3.901 1.00 83.00 189 THR A N 1
ATOM 1497 C CA . THR A 1 189 ? 4.734 5.894 -2.710 1.00 83.00 189 THR A CA 1
ATOM 1498 C C . THR A 1 189 ? 6.207 6.157 -3.004 1.00 83.00 189 THR A C 1
ATOM 1500 O O . THR A 1 189 ? 6.674 5.967 -4.127 1.00 83.00 189 THR A O 1
ATOM 1503 N N . LYS A 1 190 ? 6.971 6.517 -1.969 1.00 84.06 190 LYS A N 1
ATOM 1504 C CA . LYS A 1 190 ? 8.429 6.678 -2.070 1.00 84.06 190 LYS A CA 1
ATOM 1505 C C . LYS A 1 190 ? 9.127 5.403 -2.553 1.00 84.06 190 LYS A C 1
ATOM 1507 O O . LYS A 1 190 ? 10.013 5.459 -3.396 1.00 84.06 190 LYS A O 1
ATOM 1512 N N . SER A 1 191 ? 8.687 4.240 -2.073 1.00 84.88 191 SER A N 1
ATOM 1513 C CA . SER A 1 191 ? 9.235 2.956 -2.522 1.00 84.88 191 SER A CA 1
ATOM 1514 C C . SER A 1 191 ? 8.991 2.697 -4.009 1.00 84.88 191 SER A C 1
ATOM 1516 O O . SER A 1 191 ? 9.873 2.181 -4.688 1.00 84.88 191 SER A O 1
ATOM 1518 N N . GLN A 1 192 ? 7.836 3.104 -4.541 1.00 86.25 192 GLN A N 1
ATOM 1519 C CA . GLN A 1 192 ? 7.555 3.023 -5.974 1.00 86.25 192 GLN A CA 1
ATOM 1520 C C . GLN A 1 192 ? 8.411 4.012 -6.766 1.00 86.25 192 GLN A C 1
ATOM 1522 O O . GLN A 1 192 ? 8.977 3.625 -7.782 1.00 86.25 192 GLN A O 1
ATOM 1527 N N . GLN A 1 193 ? 8.569 5.249 -6.286 1.00 85.56 193 GLN A N 1
ATOM 1528 C CA . GLN A 1 193 ? 9.465 6.230 -6.904 1.00 85.56 193 GLN A CA 1
ATOM 1529 C C . GLN A 1 193 ? 10.884 5.668 -7.066 1.00 85.56 193 GLN A C 1
ATOM 1531 O O . GLN A 1 193 ? 11.408 5.645 -8.178 1.00 85.56 193 GLN A O 1
ATOM 1536 N N . THR A 1 194 ? 11.474 5.156 -5.982 1.00 87.06 194 THR A N 1
ATOM 1537 C CA . THR A 1 194 ? 12.811 4.546 -6.009 1.00 87.06 194 THR A CA 1
ATOM 1538 C C . THR A 1 194 ? 12.860 3.335 -6.939 1.00 87.06 194 THR A C 1
ATOM 1540 O O . THR A 1 194 ? 13.742 3.251 -7.788 1.00 87.06 194 THR A O 1
ATOM 1543 N N . HIS A 1 195 ? 11.885 2.427 -6.841 1.00 89.06 195 HIS A N 1
ATOM 1544 C CA . HIS A 1 195 ? 11.844 1.223 -7.669 1.00 89.06 195 HIS A CA 1
ATOM 1545 C C . HIS A 1 195 ? 11.791 1.531 -9.173 1.00 89.06 195 HIS A C 1
ATOM 1547 O O . HIS A 1 195 ? 12.512 0.910 -9.960 1.00 89.06 195 HIS A O 1
ATOM 1553 N N . TRP A 1 196 ? 10.942 2.475 -9.585 1.00 89.38 196 TRP A N 1
ATOM 1554 C CA . TRP A 1 196 ? 10.818 2.856 -10.990 1.00 89.38 196 TRP A CA 1
ATOM 1555 C C . TRP A 1 196 ? 12.054 3.598 -11.484 1.00 89.38 196 TRP A C 1
ATOM 1557 O O . TRP A 1 196 ? 12.495 3.312 -12.594 1.00 89.38 196 TRP A O 1
ATOM 1567 N N . GLN A 1 197 ? 12.660 4.459 -10.659 1.00 90.06 197 GLN A N 1
ATOM 1568 C CA . GLN A 1 197 ? 13.939 5.092 -10.987 1.00 90.06 197 GLN A CA 1
ATOM 1569 C C . GLN A 1 197 ? 15.009 4.038 -11.292 1.00 90.06 197 GLN A C 1
ATOM 1571 O O . GLN A 1 197 ? 15.539 4.001 -12.397 1.00 90.06 197 GLN A O 1
ATOM 1576 N N . GLU A 1 198 ? 15.240 3.102 -10.368 1.00 91.69 198 GLU A N 1
ATOM 1577 C CA . GLU A 1 198 ? 16.221 2.026 -10.548 1.00 91.69 198 GLU A CA 1
ATOM 1578 C C . GLU A 1 198 ? 15.933 1.167 -11.786 1.00 91.69 198 GLU A C 1
ATOM 1580 O O . GLU A 1 198 ? 16.852 0.757 -12.500 1.00 91.69 198 GLU A O 1
ATOM 1585 N N . THR A 1 199 ? 14.655 0.884 -12.046 1.00 91.50 199 THR A N 1
ATOM 1586 C CA . THR A 1 199 ? 14.226 0.075 -13.190 1.00 91.50 199 THR A CA 1
ATOM 1587 C C . THR A 1 199 ? 14.530 0.778 -14.509 1.00 91.50 199 THR A C 1
ATOM 1589 O O . THR A 1 199 ? 15.127 0.165 -15.396 1.00 91.50 199 THR A O 1
ATOM 1592 N N . PHE A 1 200 ? 14.167 2.055 -14.644 1.00 92.69 200 PHE A N 1
ATOM 1593 C CA . PHE A 1 200 ? 14.415 2.809 -15.872 1.00 92.69 200 PHE A CA 1
ATOM 1594 C C . PHE A 1 200 ? 15.901 3.130 -16.062 1.00 92.69 200 PHE A C 1
ATOM 1596 O O . PHE A 1 200 ? 16.394 3.039 -17.185 1.00 92.69 200 PHE A O 1
ATOM 1603 N N . ASP A 1 201 ? 16.649 3.374 -14.985 1.00 93.31 201 ASP A N 1
ATOM 1604 C CA . ASP A 1 201 ? 18.107 3.525 -15.037 1.00 93.31 201 ASP A CA 1
ATOM 1605 C C . ASP A 1 201 ? 18.785 2.230 -15.496 1.00 93.31 201 ASP A C 1
ATOM 1607 O O . ASP A 1 201 ? 19.735 2.238 -16.282 1.00 93.31 201 ASP A O 1
ATOM 1611 N N . HIS A 1 202 ? 18.302 1.081 -15.019 1.00 94.12 202 HIS A N 1
ATOM 1612 C CA . HIS A 1 202 ? 18.803 -0.215 -15.456 1.00 94.12 202 HIS A CA 1
ATOM 1613 C C . HIS A 1 202 ? 18.491 -0.492 -16.929 1.00 94.12 202 HIS A C 1
ATOM 1615 O O . HIS A 1 202 ? 19.389 -0.906 -17.664 1.00 94.12 202 HIS A O 1
ATOM 1621 N N . GLN A 1 203 ? 17.260 -0.224 -17.370 1.00 93.12 203 GLN A N 1
ATOM 1622 C CA . GLN A 1 203 ? 16.867 -0.358 -18.774 1.00 93.12 203 GLN A CA 1
ATOM 1623 C C . GLN A 1 203 ? 17.705 0.545 -19.682 1.00 93.12 203 GLN A C 1
ATOM 1625 O O . GLN A 1 203 ? 18.218 0.072 -20.695 1.00 93.12 203 GLN A O 1
ATOM 1630 N N . HIS A 1 204 ? 17.902 1.808 -19.296 1.00 95.25 204 HIS A N 1
ATOM 1631 C CA . HIS A 1 204 ? 18.747 2.738 -20.037 1.00 95.25 204 HIS A CA 1
ATOM 1632 C C . HIS A 1 204 ? 20.179 2.207 -20.181 1.00 95.25 204 HIS A C 1
ATOM 1634 O O . HIS A 1 204 ? 20.717 2.182 -21.287 1.00 95.25 204 HIS A O 1
ATOM 1640 N N . ARG A 1 205 ? 20.777 1.694 -19.095 1.00 96.88 205 ARG A N 1
ATOM 1641 C CA . ARG A 1 205 ? 22.119 1.091 -19.144 1.00 96.88 205 ARG A CA 1
ATOM 1642 C C . ARG A 1 205 ? 22.203 -0.082 -20.120 1.00 96.88 205 ARG A C 1
ATOM 1644 O O . ARG A 1 205 ? 23.147 -0.125 -20.903 1.00 96.88 205 ARG A O 1
ATOM 1651 N N . ILE A 1 206 ? 21.234 -1.001 -20.095 1.00 96.81 206 ILE A N 1
ATOM 1652 C CA . ILE A 1 206 ? 21.207 -2.150 -21.016 1.00 96.81 206 ILE A CA 1
ATOM 1653 C C . ILE A 1 206 ? 21.118 -1.674 -22.468 1.00 96.81 206 ILE A C 1
ATOM 1655 O O . ILE A 1 206 ? 21.886 -2.128 -23.312 1.00 96.81 206 ILE A O 1
ATOM 1659 N N . VAL A 1 207 ? 20.203 -0.750 -22.766 1.00 96.38 207 VAL A N 1
ATOM 1660 C CA . VAL A 1 207 ? 20.007 -0.242 -24.131 1.00 96.38 207 VAL A CA 1
ATOM 1661 C C . VAL A 1 207 ? 21.266 0.445 -24.652 1.00 96.38 207 VAL A C 1
ATOM 1663 O O . VAL A 1 207 ? 21.694 0.158 -25.767 1.00 96.38 207 VAL A O 1
ATOM 1666 N N . THR A 1 208 ? 21.892 1.296 -23.840 1.00 96.94 208 THR A N 1
ATOM 1667 C CA . THR A 1 208 ? 23.141 1.975 -24.205 1.00 96.94 208 THR A CA 1
ATOM 1668 C C . THR A 1 208 ? 24.263 0.975 -24.490 1.00 96.94 208 THR A C 1
ATOM 1670 O O . THR A 1 208 ? 24.975 1.122 -25.480 1.00 96.94 208 THR A O 1
ATOM 1673 N N . GLN A 1 209 ? 24.399 -0.074 -23.671 1.00 97.38 209 GLN A N 1
ATOM 1674 C CA . GLN A 1 209 ? 25.391 -1.130 -23.897 1.00 97.38 209 GLN A CA 1
ATOM 1675 C C . GLN A 1 209 ? 25.140 -1.894 -25.201 1.00 97.38 209 GLN A C 1
ATOM 1677 O O . GLN A 1 209 ? 26.089 -2.179 -25.927 1.00 97.38 209 GLN A O 1
ATOM 1682 N N . LEU A 1 210 ? 23.880 -2.203 -25.522 1.00 97.06 210 LEU A N 1
ATOM 1683 C CA . LEU A 1 210 ? 23.523 -2.886 -26.767 1.00 97.06 210 LEU A CA 1
ATOM 1684 C C . LEU A 1 210 ? 23.810 -2.017 -27.995 1.00 97.06 210 LEU A C 1
ATOM 1686 O O . LEU A 1 210 ? 24.400 -2.503 -28.956 1.00 97.06 210 LEU A O 1
ATOM 1690 N N . GLU A 1 211 ? 23.443 -0.734 -27.968 1.00 97.56 211 GLU A N 1
ATOM 1691 C CA . GLU A 1 211 ? 23.743 0.180 -29.076 1.00 97.56 211 GLU A CA 1
ATOM 1692 C C . GLU A 1 211 ? 25.257 0.288 -29.313 1.00 97.56 211 GLU A C 1
ATOM 1694 O O . GLU A 1 211 ? 25.705 0.176 -30.453 1.00 97.56 211 GLU A O 1
ATOM 1699 N N . GLN A 1 212 ? 26.052 0.396 -28.243 1.00 96.12 212 GLN A N 1
ATOM 1700 C CA . GLN A 1 212 ? 27.516 0.412 -28.328 1.00 96.12 212 GLN A CA 1
ATOM 1701 C C . GLN A 1 212 ? 28.085 -0.900 -28.879 1.00 96.12 212 GLN A C 1
ATOM 1703 O O . GLN A 1 212 ? 28.908 -0.873 -29.791 1.00 96.12 212 GLN A O 1
ATOM 1708 N N . ALA A 1 213 ? 27.632 -2.046 -28.363 1.00 97.12 213 ALA A N 1
ATOM 1709 C CA . ALA A 1 213 ? 28.113 -3.362 -28.783 1.00 97.12 213 ALA A CA 1
ATOM 1710 C C . ALA A 1 213 ? 27.817 -3.660 -30.262 1.00 97.12 213 ALA A C 1
ATOM 1712 O O . ALA A 1 213 ? 28.581 -4.369 -30.914 1.00 97.12 213 ALA A O 1
ATOM 1713 N N . HIS A 1 214 ? 26.728 -3.106 -30.797 1.00 96.69 214 HIS A N 1
ATOM 1714 C CA . HIS A 1 214 ? 26.323 -3.286 -32.190 1.00 96.69 214 HIS A CA 1
ATOM 1715 C C . HIS A 1 214 ? 26.745 -2.136 -33.118 1.00 96.69 214 HIS A C 1
ATOM 1717 O O . HIS A 1 214 ? 26.382 -2.153 -34.292 1.00 96.69 214 HIS A O 1
ATOM 1723 N N . GLY A 1 215 ? 27.483 -1.133 -32.622 1.00 96.31 215 GLY A N 1
ATOM 1724 C CA . GLY A 1 215 ? 27.849 0.053 -33.406 1.00 96.31 215 GLY A CA 1
ATOM 1725 C C . GLY A 1 215 ? 26.637 0.837 -33.926 1.00 96.31 215 GLY A C 1
ATOM 1726 O O . GLY A 1 215 ? 26.729 1.527 -34.941 1.00 96.31 215 GLY A O 1
ATOM 1727 N N . ALA A 1 216 ? 25.485 0.698 -33.268 1.00 96.12 216 ALA A N 1
ATOM 1728 C CA . ALA A 1 216 ? 24.255 1.363 -33.659 1.00 96.12 216 ALA A CA 1
ATOM 1729 C C . ALA A 1 216 ? 24.274 2.830 -33.193 1.00 96.12 216 ALA A C 1
ATOM 1731 O O . ALA A 1 216 ? 24.786 3.132 -32.112 1.00 96.12 216 ALA A O 1
ATOM 1732 N N . PRO A 1 217 ? 23.697 3.763 -33.969 1.00 94.81 217 PRO A N 1
ATOM 1733 C CA . PRO A 1 217 ? 23.566 5.144 -33.529 1.00 94.81 217 PRO A CA 1
ATOM 1734 C C . PRO A 1 217 ? 22.628 5.240 -32.313 1.00 94.81 217 PRO A C 1
ATOM 1736 O O . PRO A 1 217 ? 21.644 4.495 -32.240 1.00 94.81 217 PRO A O 1
ATOM 1739 N N . PRO A 1 218 ? 22.872 6.186 -31.387 1.00 92.62 218 PRO A N 1
ATOM 1740 C CA . PRO A 1 218 ? 22.053 6.342 -30.197 1.00 92.62 218 PRO A CA 1
ATOM 1741 C C . PRO A 1 218 ? 20.650 6.813 -30.571 1.00 92.62 218 PRO A C 1
ATOM 1743 O O . PRO A 1 218 ? 20.454 7.936 -31.041 1.00 92.62 218 PRO A O 1
ATOM 1746 N N . ARG A 1 219 ? 19.654 5.950 -30.364 1.00 93.81 219 ARG A N 1
ATOM 1747 C CA . ARG A 1 219 ? 18.247 6.264 -30.646 1.00 93.81 219 ARG A CA 1
ATOM 1748 C C . ARG A 1 219 ? 17.363 5.866 -29.480 1.00 93.81 219 ARG A C 1
ATOM 1750 O O . ARG A 1 219 ? 16.665 6.710 -28.919 1.00 93.81 219 ARG A O 1
ATOM 1757 N N . THR A 1 220 ? 17.396 4.595 -29.105 1.00 92.62 220 THR A N 1
ATOM 1758 C CA . THR A 1 220 ? 16.612 4.073 -27.986 1.00 92.62 220 THR A CA 1
ATOM 1759 C C . THR A 1 220 ? 17.261 4.471 -26.658 1.00 92.62 220 THR A C 1
ATOM 1761 O O . THR A 1 220 ? 16.550 4.712 -25.681 1.00 92.62 220 THR A O 1
ATOM 1764 N N . SER A 1 221 ? 18.589 4.637 -26.602 1.00 93.19 221 SER A N 1
ATOM 1765 C CA . SER A 1 221 ? 19.266 5.191 -25.414 1.00 93.19 221 SER A CA 1
ATOM 1766 C C . SER A 1 221 ? 18.805 6.613 -25.092 1.00 93.19 221 SER A C 1
ATOM 1768 O O . SER A 1 221 ? 18.520 6.905 -23.935 1.00 93.19 221 SER A O 1
ATOM 1770 N N . LEU A 1 222 ? 18.635 7.478 -26.099 1.00 92.81 222 LEU A N 1
ATOM 1771 C CA . LEU A 1 222 ? 18.114 8.839 -25.908 1.00 92.81 222 LEU A CA 1
ATOM 1772 C C . LEU A 1 222 ? 16.680 8.828 -25.362 1.00 92.81 222 LEU A C 1
ATOM 1774 O O . LEU A 1 222 ? 16.343 9.599 -24.465 1.00 92.81 222 LEU A O 1
ATOM 1778 N N . GLN A 1 223 ? 15.840 7.921 -25.867 1.00 89.38 223 GLN A N 1
ATOM 1779 C CA . GLN A 1 223 ? 14.468 7.755 -25.380 1.00 89.38 223 GLN A CA 1
ATOM 1780 C C . GLN A 1 223 ? 14.436 7.267 -23.928 1.00 89.38 223 GLN A C 1
ATOM 1782 O O . GLN A 1 223 ? 13.733 7.833 -23.093 1.00 89.38 223 GLN A O 1
ATOM 1787 N N . THR A 1 224 ? 15.215 6.234 -23.611 1.00 92.31 224 THR A N 1
ATOM 1788 C CA . THR A 1 224 ? 15.285 5.677 -22.253 1.00 92.31 224 THR A CA 1
ATOM 1789 C C . THR A 1 224 ? 15.936 6.637 -21.260 1.00 92.31 224 THR A C 1
ATOM 1791 O O . THR A 1 224 ? 15.518 6.658 -20.106 1.00 92.31 224 THR A O 1
ATOM 1794 N N . ALA A 1 225 ? 16.869 7.491 -21.696 1.00 91.44 225 ALA A N 1
ATOM 1795 C CA . ALA A 1 225 ? 17.426 8.570 -20.880 1.00 91.44 225 ALA A CA 1
ATOM 1796 C C . ALA A 1 225 ? 16.354 9.602 -20.497 1.00 91.44 225 ALA A C 1
ATOM 1798 O O . ALA A 1 225 ? 16.247 9.980 -19.333 1.00 91.44 225 ALA A O 1
ATOM 1799 N N . ALA A 1 226 ? 15.513 10.016 -21.453 1.00 88.06 226 ALA A N 1
ATOM 1800 C CA . ALA A 1 226 ? 14.404 10.930 -21.181 1.00 88.06 226 ALA A CA 1
ATOM 1801 C C . ALA A 1 226 ? 13.366 10.317 -20.223 1.00 88.06 226 ALA A C 1
ATOM 1803 O O . ALA A 1 226 ? 12.853 11.008 -19.344 1.00 88.06 226 ALA A O 1
ATOM 1804 N N . ILE A 1 227 ? 13.082 9.015 -20.360 1.00 89.00 227 ILE A N 1
ATOM 1805 C CA . ILE A 1 227 ? 12.209 8.289 -19.427 1.00 89.00 227 ILE A CA 1
ATOM 1806 C C . ILE A 1 227 ? 12.844 8.222 -18.034 1.00 89.00 227 ILE A C 1
ATOM 1808 O O . ILE A 1 227 ? 12.171 8.543 -17.062 1.00 89.00 227 ILE A O 1
ATOM 1812 N N . SER A 1 228 ? 14.121 7.848 -17.924 1.00 89.31 228 SER A N 1
ATOM 1813 C CA . SER A 1 228 ? 14.858 7.776 -16.651 1.00 89.31 228 SER A CA 1
ATOM 1814 C C . SER A 1 228 ? 14.870 9.125 -15.918 1.00 89.31 228 SER A C 1
ATOM 1816 O O . SER A 1 228 ? 14.606 9.167 -14.717 1.00 89.31 228 SER A O 1
ATOM 1818 N N . ALA A 1 229 ? 15.045 10.241 -16.636 1.00 86.56 229 ALA A N 1
ATOM 1819 C CA . ALA A 1 229 ? 14.996 11.589 -16.060 1.00 86.56 229 ALA A CA 1
ATOM 1820 C C . ALA A 1 229 ? 13.631 11.956 -15.436 1.00 86.56 229 ALA A C 1
ATOM 1822 O O . ALA A 1 229 ? 13.553 12.841 -14.581 1.00 86.56 229 ALA A O 1
ATOM 1823 N N . HIS A 1 230 ? 12.556 11.278 -15.848 1.00 83.75 230 HIS A N 1
ATOM 1824 C CA . HIS A 1 230 ? 11.185 11.480 -15.372 1.00 83.75 230 HIS A CA 1
ATOM 1825 C C . HIS A 1 230 ? 10.526 10.155 -14.960 1.00 83.75 230 HIS A C 1
ATOM 1827 O O . HIS A 1 230 ? 9.323 9.956 -15.156 1.00 83.75 230 HIS A O 1
ATOM 1833 N N . ALA A 1 231 ? 11.321 9.233 -14.407 1.00 86.31 231 ALA A N 1
ATOM 1834 C CA . ALA A 1 231 ? 10.952 7.836 -14.192 1.00 86.31 231 ALA A CA 1
ATOM 1835 C C . ALA A 1 231 ? 9.627 7.675 -13.440 1.00 86.31 231 ALA A C 1
ATOM 1837 O O . ALA A 1 231 ? 8.737 6.934 -13.863 1.00 86.31 231 ALA A O 1
ATOM 1838 N N . HIS A 1 232 ? 9.476 8.392 -12.325 1.00 84.56 232 HIS A N 1
ATOM 1839 C CA . HIS A 1 232 ? 8.287 8.278 -11.486 1.00 84.56 232 HIS A CA 1
ATOM 1840 C C . HIS A 1 232 ? 7.063 8.898 -12.146 1.00 84.56 232 HIS A C 1
ATOM 1842 O O . HIS A 1 232 ? 5.980 8.318 -12.097 1.00 84.56 232 HIS A O 1
ATOM 1848 N N . GLN A 1 233 ? 7.228 10.034 -12.824 1.00 82.31 233 GLN A N 1
ATOM 1849 C CA . GLN A 1 233 ? 6.139 10.670 -13.547 1.00 82.31 233 GLN A CA 1
ATOM 1850 C C . GLN A 1 233 ? 5.645 9.789 -14.696 1.00 82.31 233 GLN A C 1
ATOM 1852 O O . GLN A 1 233 ? 4.442 9.585 -14.863 1.00 82.31 233 GLN A O 1
ATOM 1857 N N . PHE A 1 234 ? 6.575 9.205 -15.444 1.00 85.00 234 PHE A N 1
ATOM 1858 C CA . PHE A 1 234 ? 6.263 8.247 -16.491 1.00 85.00 234 PHE A CA 1
ATOM 1859 C C . PHE A 1 234 ? 5.561 7.003 -15.924 1.00 85.00 234 PHE A C 1
ATOM 1861 O O . PHE A 1 234 ? 4.548 6.563 -16.468 1.00 85.00 234 PHE A O 1
ATOM 1868 N N . ALA A 1 235 ? 6.027 6.468 -14.791 1.00 87.25 235 ALA A N 1
ATOM 1869 C CA . ALA A 1 235 ? 5.381 5.342 -14.117 1.00 87.25 235 ALA A CA 1
ATOM 1870 C C . ALA A 1 235 ? 3.947 5.669 -13.671 1.00 87.25 235 ALA A C 1
ATOM 1872 O O . ALA A 1 235 ? 3.041 4.876 -13.915 1.00 87.25 235 ALA A O 1
ATOM 1873 N N . ILE A 1 236 ? 3.717 6.844 -13.072 1.00 85.75 236 ILE A N 1
ATOM 1874 C CA . ILE A 1 236 ? 2.377 7.293 -12.670 1.00 85.75 236 ILE A CA 1
ATOM 1875 C C . ILE A 1 236 ? 1.449 7.368 -13.886 1.00 85.75 236 ILE A C 1
ATOM 1877 O O . ILE A 1 236 ? 0.337 6.846 -13.830 1.00 85.75 236 ILE A O 1
ATOM 1881 N N . ALA A 1 237 ? 1.898 7.988 -14.981 1.00 83.56 237 ALA A N 1
ATOM 1882 C CA . ALA A 1 237 ? 1.102 8.119 -16.198 1.00 83.56 237 ALA A CA 1
ATOM 1883 C C . ALA A 1 237 ? 0.721 6.751 -16.790 1.00 83.56 237 ALA A C 1
ATOM 1885 O O . ALA A 1 237 ? -0.445 6.528 -17.110 1.00 83.56 237 ALA A O 1
ATOM 1886 N N . ASN A 1 238 ? 1.672 5.815 -16.864 1.00 86.31 238 ASN A N 1
ATOM 1887 C CA . ASN A 1 238 ? 1.406 4.462 -17.355 1.00 86.31 238 ASN A CA 1
ATOM 1888 C C . ASN A 1 238 ? 0.470 3.679 -16.436 1.00 86.31 238 ASN A C 1
ATOM 1890 O O . ASN A 1 238 ? -0.445 3.012 -16.909 1.00 86.31 238 ASN A O 1
ATOM 1894 N N . VAL A 1 239 ? 0.671 3.765 -15.120 1.00 87.25 239 VAL A N 1
ATOM 1895 C CA . VAL A 1 239 ? -0.202 3.098 -14.150 1.00 87.25 239 VAL A CA 1
ATOM 1896 C C . VAL A 1 239 ? -1.637 3.609 -14.267 1.00 87.25 239 VAL A C 1
ATOM 1898 O O . VAL A 1 239 ? -2.559 2.799 -14.280 1.00 87.25 239 VAL A O 1
ATOM 1901 N N . LEU A 1 240 ? -1.830 4.921 -14.411 1.00 84.88 240 LEU A N 1
ATOM 1902 C CA . LEU A 1 240 ? -3.152 5.517 -14.624 1.00 84.88 240 LEU A CA 1
ATOM 1903 C C . LEU A 1 240 ? -3.755 5.120 -15.977 1.00 84.88 240 LEU A C 1
ATOM 1905 O O . LEU A 1 240 ? -4.952 4.912 -16.067 1.00 84.88 240 LEU A O 1
ATOM 1909 N N . ALA A 1 241 ? -2.952 4.931 -17.023 1.00 84.31 241 ALA A N 1
ATOM 1910 C CA . ALA A 1 241 ? -3.468 4.443 -18.301 1.00 84.31 241 ALA A CA 1
ATOM 1911 C C . ALA A 1 241 ? -3.876 2.953 -18.262 1.00 84.31 241 ALA A C 1
ATOM 1913 O O . ALA A 1 241 ? -4.783 2.542 -18.984 1.00 84.31 241 ALA A O 1
ATOM 1914 N N . VAL A 1 242 ? -3.204 2.132 -17.444 1.00 87.75 242 VAL A N 1
ATOM 1915 C CA . VAL A 1 242 ? -3.311 0.661 -17.503 1.00 87.75 242 VAL A CA 1
ATOM 1916 C C . VAL A 1 242 ? -4.161 0.059 -16.384 1.00 87.75 242 VAL A C 1
ATOM 1918 O O . VAL A 1 242 ? -4.908 -0.884 -16.626 1.00 87.75 242 VAL A O 1
ATOM 1921 N N . MET A 1 243 ? -4.054 0.545 -15.147 1.00 89.56 243 MET A N 1
ATOM 1922 C CA . MET A 1 243 ? -4.736 -0.083 -14.006 1.00 89.56 243 MET A CA 1
ATOM 1923 C C . MET A 1 243 ? -6.263 0.078 -14.008 1.00 89.56 243 MET A C 1
ATOM 1925 O O . MET A 1 243 ? -6.942 -0.918 -13.765 1.00 89.56 243 MET A O 1
ATOM 1929 N N . PRO A 1 244 ? -6.847 1.259 -14.264 1.00 88.44 244 PRO A N 1
ATOM 1930 C CA . PRO A 1 244 ? -8.301 1.439 -14.227 1.00 88.44 244 PRO A CA 1
ATOM 1931 C C . PRO A 1 244 ? -9.095 0.496 -15.135 1.00 88.44 244 PRO A C 1
ATOM 1933 O O . PRO A 1 244 ? -10.027 -0.128 -14.625 1.00 88.44 244 PRO A O 1
ATOM 1936 N N . PRO A 1 245 ? -8.741 0.290 -16.424 1.00 89.38 245 PRO A N 1
ATOM 1937 C CA . PRO A 1 245 ? -9.479 -0.651 -17.265 1.00 89.38 245 PRO A CA 1
ATOM 1938 C C . PRO A 1 245 ? -9.358 -2.105 -16.785 1.00 89.38 245 PRO A C 1
ATOM 1940 O O . PRO A 1 245 ? -10.197 -2.924 -17.144 1.00 89.38 245 PRO A O 1
ATOM 1943 N N . LEU A 1 246 ? -8.362 -2.433 -15.952 1.00 90.81 246 LEU A N 1
ATOM 1944 C CA . LEU A 1 246 ? -8.248 -3.740 -15.298 1.00 90.81 246 LEU A CA 1
ATOM 1945 C C . LEU A 1 246 ? -9.053 -3.822 -13.995 1.00 90.81 246 LEU A C 1
ATOM 1947 O O . LEU A 1 246 ? -9.559 -4.891 -13.667 1.00 90.81 246 LEU A O 1
ATOM 1951 N N . LEU A 1 247 ? -9.178 -2.717 -13.254 1.00 91.88 247 LEU A N 1
ATOM 1952 C CA . LEU A 1 247 ? -9.911 -2.666 -11.987 1.00 91.88 247 LEU A CA 1
ATOM 1953 C C . LEU A 1 247 ? -11.426 -2.554 -12.194 1.00 91.88 247 LEU A C 1
ATOM 1955 O O . LEU A 1 247 ? -12.176 -3.217 -11.487 1.00 91.88 247 LEU A O 1
ATOM 1959 N N . PHE A 1 248 ? -11.898 -1.760 -13.160 1.00 90.06 248 PHE A N 1
ATOM 1960 C CA . PHE A 1 248 ? -13.335 -1.526 -13.355 1.00 90.06 248 PHE A CA 1
ATOM 1961 C C . PHE A 1 248 ? -14.172 -2.787 -13.629 1.00 90.06 248 PHE A C 1
ATOM 1963 O O . PHE A 1 248 ? -15.285 -2.857 -13.105 1.00 90.06 248 PHE A O 1
ATOM 1970 N N . PRO A 1 249 ? -13.688 -3.792 -14.385 1.00 91.19 249 PRO A N 1
ATOM 1971 C CA . PRO A 1 249 ? -14.428 -5.039 -14.585 1.00 91.19 249 PRO A CA 1
ATOM 1972 C C . PRO A 1 249 ? -14.480 -5.933 -13.338 1.00 91.19 249 PRO A C 1
ATOM 1974 O O . PRO A 1 249 ? -15.313 -6.839 -13.268 1.00 91.19 249 PRO A O 1
ATOM 1977 N N . MET A 1 250 ? -13.595 -5.710 -12.362 1.00 93.88 250 MET A N 1
ATOM 1978 C CA . MET A 1 250 ? -13.600 -6.452 -11.105 1.00 93.88 250 MET A CA 1
ATOM 1979 C C . MET A 1 250 ? -14.804 -6.039 -10.247 1.00 93.88 250 MET A C 1
ATOM 1981 O O . MET A 1 250 ? -15.449 -5.009 -10.440 1.00 93.88 250 MET A O 1
ATOM 1985 N N . SER A 1 251 ? -15.142 -6.867 -9.270 1.00 94.69 251 SER A N 1
ATOM 1986 C CA . SER A 1 251 ? -16.208 -6.587 -8.312 1.00 94.69 251 SER A CA 1
ATOM 1987 C C . SER A 1 251 ? -15.689 -5.738 -7.159 1.00 94.69 251 SER A C 1
ATOM 1989 O O . SER A 1 251 ? -14.559 -5.915 -6.706 1.00 94.69 251 SER A O 1
ATOM 1991 N N . HIS A 1 252 ? -16.523 -4.806 -6.699 1.00 94.50 252 HIS A N 1
ATOM 1992 C CA . HIS A 1 252 ? -16.165 -3.789 -5.716 1.00 94.50 252 HIS A CA 1
ATOM 1993 C C . HIS A 1 252 ? -17.122 -3.861 -4.526 1.00 94.50 252 HIS A C 1
ATOM 1995 O O . HIS A 1 252 ? -18.342 -3.786 -4.703 1.00 94.50 252 HIS A O 1
ATOM 2001 N N . ALA A 1 253 ? -16.582 -3.928 -3.312 1.00 96.44 253 ALA A N 1
ATOM 2002 C CA . ALA A 1 253 ? -17.356 -3.754 -2.088 1.00 96.44 253 ALA A CA 1
ATOM 2003 C C . ALA A 1 253 ? -16.647 -2.844 -1.092 1.00 96.44 253 ALA A C 1
ATOM 2005 O O . ALA A 1 253 ? -15.420 -2.748 -1.067 1.00 96.44 253 ALA A O 1
ATOM 2006 N N . VAL A 1 254 ? -17.447 -2.214 -0.240 1.00 97.69 254 VAL A N 1
ATOM 2007 C CA . VAL A 1 254 ? -16.976 -1.493 0.937 1.00 97.69 254 VAL A CA 1
ATOM 2008 C C . VAL A 1 254 ? -17.166 -2.408 2.138 1.00 97.69 254 VAL A C 1
ATOM 2010 O O . VAL A 1 254 ? -18.288 -2.757 2.494 1.00 97.69 254 VAL A O 1
ATOM 2013 N N . LEU A 1 255 ? -16.065 -2.834 2.742 1.00 97.81 255 LEU A N 1
ATOM 2014 C CA . LEU A 1 255 ? -16.078 -3.584 3.988 1.00 97.81 255 LEU A CA 1
ATOM 2015 C C . LEU A 1 255 ? -16.236 -2.607 5.150 1.00 97.81 255 LEU A C 1
ATOM 2017 O O . LEU A 1 255 ? -15.526 -1.604 5.202 1.00 97.81 255 LEU A O 1
ATOM 2021 N N . GLU A 1 256 ? -17.138 -2.913 6.073 1.00 98.31 256 GLU A N 1
ATOM 2022 C CA . GLU A 1 256 ? -17.468 -2.076 7.224 1.00 98.31 256 GLU A CA 1
ATOM 2023 C C . GLU A 1 256 ? -17.169 -2.801 8.530 1.00 98.31 256 GLU A C 1
ATOM 2025 O O . GLU A 1 256 ? -17.364 -4.012 8.638 1.00 98.31 256 GLU A O 1
ATOM 2030 N N . THR A 1 257 ? -16.702 -2.060 9.529 1.00 98.31 257 THR A N 1
ATOM 2031 C CA . THR A 1 257 ? -16.385 -2.622 10.841 1.00 98.31 257 THR A CA 1
ATOM 2032 C C . THR A 1 257 ? -16.808 -1.709 11.984 1.00 98.31 257 THR A C 1
ATOM 2034 O O . THR A 1 257 ? -16.634 -0.488 11.939 1.00 98.31 257 THR A O 1
ATOM 2037 N N . ASP A 1 258 ? -17.325 -2.321 13.043 1.00 97.56 258 ASP A N 1
ATOM 2038 C CA . ASP A 1 258 ? -17.577 -1.709 14.343 1.00 97.56 258 ASP A CA 1
ATOM 2039 C C . ASP A 1 258 ? -16.404 -1.895 15.329 1.00 97.56 258 ASP A C 1
ATOM 2041 O O . ASP A 1 258 ? -16.418 -1.290 16.402 1.00 97.56 258 ASP A O 1
ATOM 2045 N N . ASP A 1 259 ? -15.341 -2.606 14.930 1.00 97.75 259 ASP A N 1
ATOM 2046 C CA . ASP A 1 259 ? -14.122 -2.807 15.722 1.00 97.75 259 ASP A CA 1
ATOM 2047 C C . ASP A 1 259 ? -13.558 -1.481 16.266 1.00 97.75 259 ASP A C 1
ATOM 2049 O O . ASP A 1 259 ? -13.437 -0.495 15.535 1.00 97.75 259 ASP A O 1
ATOM 2053 N N . GLU A 1 260 ? -13.214 -1.456 17.559 1.00 96.50 260 GLU A N 1
ATOM 2054 C CA . GLU A 1 260 ? -12.728 -0.256 18.259 1.00 96.50 260 GLU A CA 1
ATOM 2055 C C . GLU A 1 260 ? -11.456 0.321 17.620 1.00 96.50 260 GLU A C 1
ATOM 2057 O O . GLU A 1 260 ? -11.300 1.538 17.543 1.00 96.50 260 GLU A O 1
ATOM 2062 N N . LEU A 1 261 ? -10.549 -0.537 17.145 1.00 97.19 261 LEU A N 1
ATOM 2063 C CA . LEU A 1 261 ? -9.300 -0.104 16.516 1.00 97.19 261 LEU A CA 1
ATOM 2064 C C . LEU A 1 261 ? -9.463 0.116 15.013 1.00 97.19 261 LEU A C 1
ATOM 2066 O O . LEU A 1 261 ? -8.729 0.920 14.441 1.00 97.19 261 LEU A O 1
ATOM 2070 N N . GLY A 1 262 ? -10.434 -0.554 14.392 1.00 98.06 262 GLY A N 1
ATOM 2071 C CA . GLY A 1 262 ? -10.781 -0.363 12.991 1.00 98.06 262 GLY A CA 1
ATOM 2072 C C . GLY A 1 262 ? -9.662 -0.758 12.021 1.00 98.06 262 GLY A C 1
ATOM 2073 O O . GLY A 1 262 ? -8.716 -1.472 12.363 1.00 98.06 262 GLY A O 1
ATOM 2074 N N . PHE A 1 263 ? -9.775 -0.304 10.775 1.00 98.56 263 PHE A N 1
ATOM 2075 C CA . PHE A 1 263 ? -8.754 -0.504 9.749 1.00 98.56 263 PHE A CA 1
ATOM 2076 C C . PHE A 1 263 ? -7.587 0.482 9.889 1.00 98.56 263 PHE A C 1
ATOM 2078 O O . PHE A 1 263 ? -7.775 1.700 9.981 1.00 98.56 263 PHE A O 1
ATOM 2085 N N . ILE A 1 264 ? -6.361 -0.034 9.799 1.00 98.38 264 ILE A N 1
ATOM 2086 C CA . ILE A 1 264 ? -5.153 0.788 9.669 1.00 98.38 264 ILE A CA 1
ATOM 2087 C C . ILE A 1 264 ? -4.885 1.125 8.198 1.00 98.38 264 ILE A C 1
ATOM 2089 O O . ILE A 1 264 ? -5.250 0.374 7.293 1.00 98.38 264 ILE A O 1
ATOM 2093 N N . THR A 1 265 ? -4.180 2.228 7.958 1.00 98.25 265 THR A N 1
ATOM 2094 C CA . THR A 1 265 ? -3.588 2.560 6.651 1.00 98.25 265 THR A CA 1
ATOM 2095 C C . THR A 1 265 ? -2.063 2.622 6.762 1.00 98.25 265 THR A C 1
ATOM 2097 O O . THR A 1 265 ? -1.503 2.280 7.801 1.00 98.25 265 THR A O 1
ATOM 2100 N N . SER A 1 266 ? -1.340 3.004 5.712 1.00 96.94 266 SER A N 1
ATOM 2101 C CA . SER A 1 266 ? 0.120 3.106 5.754 1.00 96.94 266 SER A CA 1
ATOM 2102 C C . SER A 1 266 ? 0.689 4.092 4.734 1.00 96.94 266 SER A C 1
ATOM 2104 O O . SER A 1 266 ? -0.052 4.723 3.979 1.00 96.94 266 SER A O 1
ATOM 2106 N N . ASP A 1 267 ? 2.019 4.194 4.703 1.00 93.44 267 ASP A N 1
ATOM 2107 C CA . ASP A 1 267 ? 2.781 4.792 3.596 1.00 93.44 267 ASP A CA 1
ATOM 2108 C C . ASP A 1 267 ? 2.654 4.032 2.262 1.00 93.44 267 ASP A C 1
ATOM 2110 O O . ASP A 1 267 ? 3.130 4.519 1.235 1.00 93.44 267 ASP A O 1
ATOM 2114 N N . ARG A 1 268 ? 1.988 2.869 2.257 1.00 93.12 268 ARG A N 1
ATOM 2115 C CA . ARG A 1 268 ? 1.577 2.124 1.065 1.00 93.12 268 ARG A CA 1
ATOM 2116 C C . ARG A 1 268 ? 0.163 1.557 1.242 1.00 93.12 268 ARG A C 1
ATOM 2118 O O . ARG A 1 268 ? -0.006 0.361 1.484 1.00 93.12 268 ARG A O 1
ATOM 2125 N N . PRO A 1 269 ? -0.861 2.416 1.136 1.00 93.56 269 PRO A N 1
ATOM 2126 C CA . PRO A 1 269 ? -2.217 2.076 1.557 1.00 93.56 269 PRO A CA 1
ATOM 2127 C C . PRO A 1 269 ? -2.927 1.113 0.605 1.00 93.56 269 PRO A C 1
ATOM 2129 O O . PRO A 1 269 ? -3.839 0.406 1.019 1.00 93.56 269 PRO A O 1
ATOM 2132 N N . CYS A 1 270 ? -2.513 1.078 -0.664 1.00 94.19 270 CYS A N 1
ATOM 2133 C CA . CYS A 1 270 ? -3.046 0.152 -1.651 1.00 94.19 270 CYS A CA 1
ATOM 2134 C C . CYS A 1 270 ? -2.245 -1.155 -1.623 1.00 94.19 270 CYS A C 1
ATOM 2136 O O . CYS A 1 270 ? -1.054 -1.190 -1.958 1.00 94.19 270 CYS A O 1
ATOM 2138 N N . VAL A 1 271 ? -2.909 -2.235 -1.221 1.00 94.56 271 VAL A N 1
ATOM 2139 C CA . VAL A 1 271 ? -2.320 -3.572 -1.147 1.00 94.56 271 VAL A CA 1
ATOM 2140 C C . VAL A 1 271 ? -2.928 -4.446 -2.229 1.00 94.56 271 VAL A C 1
ATOM 2142 O O . VAL A 1 271 ? -4.125 -4.707 -2.213 1.00 94.56 271 VAL A O 1
ATOM 2145 N N . ILE A 1 272 ? -2.079 -4.927 -3.137 1.00 94.00 272 ILE A N 1
ATOM 2146 C CA . ILE A 1 272 ? -2.422 -5.945 -4.130 1.00 94.00 272 ILE A CA 1
ATOM 2147 C C . ILE A 1 272 ? -1.901 -7.284 -3.610 1.00 94.00 272 ILE A C 1
ATOM 2149 O O . ILE A 1 272 ? -0.711 -7.425 -3.309 1.00 94.00 272 ILE A O 1
ATOM 2153 N N . TYR A 1 273 ? -2.792 -8.256 -3.470 1.00 93.44 273 TYR A N 1
ATOM 2154 C CA . TYR A 1 273 ? -2.502 -9.540 -2.846 1.00 93.44 273 TYR A CA 1
ATOM 2155 C C . TYR A 1 273 ? -3.170 -10.669 -3.615 1.00 93.44 273 TYR A C 1
ATOM 2157 O O . TYR A 1 273 ? -4.305 -10.538 -4.054 1.00 93.44 273 TYR A O 1
ATOM 2165 N N . ASN A 1 274 ? -2.484 -11.801 -3.736 1.00 93.69 274 ASN A N 1
ATOM 2166 C CA . ASN A 1 274 ? -3.088 -13.027 -4.227 1.00 93.69 274 ASN A CA 1
ATOM 2167 C C . ASN A 1 274 ? -2.725 -14.171 -3.262 1.00 93.69 274 ASN A C 1
ATOM 2169 O O . ASN A 1 274 ? -1.538 -14.413 -3.018 1.00 93.69 274 ASN A O 1
ATOM 2173 N N . PRO A 1 275 ? -3.725 -14.870 -2.693 1.00 90.62 275 PRO A N 1
ATOM 2174 C CA . PRO A 1 275 ? -3.507 -15.874 -1.664 1.00 90.62 275 PRO A CA 1
ATOM 2175 C C . PRO A 1 275 ? -2.734 -17.091 -2.157 1.00 90.62 275 PRO A C 1
ATOM 2177 O O . PRO A 1 275 ? -2.203 -17.808 -1.325 1.00 90.62 275 PRO A O 1
ATOM 2180 N N . ASP A 1 276 ? -2.633 -17.334 -3.463 1.00 92.00 276 ASP A N 1
ATOM 2181 C CA . ASP A 1 276 ? -1.956 -18.516 -4.001 1.00 92.00 276 ASP A CA 1
ATOM 2182 C C . ASP A 1 276 ? -0.487 -18.272 -4.359 1.00 92.00 276 ASP A C 1
ATOM 2184 O O . ASP A 1 276 ? 0.227 -19.219 -4.687 1.00 92.00 276 ASP A O 1
ATOM 2188 N N . MET A 1 277 ? 0.004 -17.033 -4.272 1.00 90.75 277 MET A N 1
ATOM 2189 C CA . MET A 1 277 ? 1.356 -16.691 -4.732 1.00 90.75 277 MET A CA 1
ATOM 2190 C C . MET A 1 277 ? 2.457 -17.498 -4.053 1.00 90.75 277 MET A C 1
ATOM 2192 O O . MET A 1 277 ? 3.513 -17.741 -4.634 1.00 90.75 277 MET A O 1
ATOM 2196 N N . TYR A 1 278 ? 2.237 -17.927 -2.815 1.00 90.06 278 TYR A N 1
ATOM 2197 C CA . TYR A 1 278 ? 3.220 -18.723 -2.100 1.00 90.06 278 TYR A CA 1
ATOM 2198 C C . TYR A 1 278 ? 3.479 -20.098 -2.733 1.00 90.06 278 TYR A C 1
ATOM 2200 O O . TYR A 1 278 ? 4.532 -20.698 -2.510 1.00 90.06 278 TYR A O 1
ATOM 2208 N N . LYS A 1 279 ? 2.540 -20.590 -3.546 1.00 92.62 279 LYS A N 1
ATOM 2209 C CA . LYS A 1 279 ? 2.657 -21.849 -4.288 1.00 92.62 279 LYS A CA 1
ATOM 2210 C C . LYS A 1 279 ? 3.544 -21.717 -5.522 1.00 92.62 279 LYS A C 1
ATOM 2212 O O . LYS A 1 279 ? 3.890 -22.732 -6.119 1.00 92.62 279 LYS A O 1
ATOM 2217 N N . TRP A 1 280 ? 3.875 -20.493 -5.933 1.00 91.06 280 TRP A N 1
ATOM 2218 C CA . TRP A 1 280 ? 4.627 -20.216 -7.155 1.00 91.06 280 TRP A CA 1
ATOM 2219 C C . TRP A 1 280 ? 6.121 -20.034 -6.877 1.00 91.06 280 TRP A C 1
ATOM 2221 O O . TRP A 1 280 ? 6.487 -19.623 -5.765 1.00 91.06 280 TRP A O 1
ATOM 2231 N N . PRO A 1 281 ? 6.985 -20.272 -7.883 1.00 91.31 281 PRO A N 1
ATOM 2232 C CA . PRO A 1 281 ? 8.403 -19.950 -7.793 1.00 91.31 281 PRO A CA 1
ATOM 2233 C C . PRO A 1 281 ? 8.615 -18.470 -7.453 1.00 91.31 281 PRO A C 1
ATOM 2235 O O . PRO A 1 281 ? 7.858 -17.632 -7.953 1.00 91.31 281 PRO A O 1
ATOM 2238 N N . PRO A 1 282 ? 9.653 -18.108 -6.671 1.00 88.06 282 PRO A N 1
ATOM 2239 C CA . PRO A 1 282 ? 9.885 -16.732 -6.228 1.00 88.06 282 PRO A CA 1
ATOM 2240 C C . PRO A 1 282 ? 9.838 -15.673 -7.339 1.00 88.06 282 PRO A C 1
ATOM 2242 O O . PRO A 1 282 ? 9.281 -14.599 -7.125 1.00 88.06 282 PRO A O 1
ATOM 2245 N N . MET A 1 283 ? 10.350 -15.988 -8.533 1.00 86.31 283 MET A N 1
ATOM 2246 C CA . MET A 1 283 ? 10.369 -15.081 -9.691 1.00 86.31 283 MET A CA 1
ATOM 2247 C C . MET A 1 283 ? 8.983 -14.754 -10.273 1.00 86.31 283 MET A C 1
ATOM 2249 O O . MET A 1 283 ? 8.831 -13.722 -10.917 1.00 86.31 283 MET A O 1
ATOM 2253 N N . TYR A 1 284 ? 7.964 -15.579 -10.010 1.00 86.00 284 TYR A N 1
ATOM 2254 C CA . TYR A 1 284 ? 6.592 -15.381 -10.497 1.00 86.00 284 TYR A CA 1
ATOM 2255 C C . TYR A 1 284 ? 5.639 -14.854 -9.418 1.00 86.00 284 TYR A C 1
ATOM 2257 O O . TYR A 1 284 ? 4.436 -14.750 -9.641 1.00 86.00 284 TYR A O 1
ATOM 2265 N N . ARG A 1 285 ? 6.150 -14.482 -8.239 1.00 86.88 285 ARG A N 1
ATOM 2266 C CA . ARG A 1 285 ? 5.343 -13.967 -7.121 1.00 86.88 285 ARG A CA 1
ATOM 2267 C C . ARG A 1 285 ? 5.033 -12.476 -7.257 1.00 86.88 285 ARG A C 1
ATOM 2269 O O . ARG A 1 285 ? 5.200 -11.724 -6.301 1.00 86.88 285 ARG A O 1
ATOM 2276 N N . ASN A 1 286 ? 4.545 -12.044 -8.413 1.00 85.69 286 ASN A N 1
ATOM 2277 C CA . ASN A 1 286 ? 3.979 -10.707 -8.589 1.00 85.69 286 ASN A CA 1
ATOM 2278 C C . ASN A 1 286 ? 2.455 -10.836 -8.778 1.00 85.69 286 ASN A C 1
ATOM 2280 O O . ASN A 1 286 ? 2.040 -11.560 -9.687 1.00 85.69 286 ASN A O 1
ATOM 2284 N N . PRO A 1 287 ? 1.605 -10.218 -7.931 1.00 86.00 287 PRO A N 1
ATOM 2285 C CA . PRO A 1 287 ? 0.161 -10.358 -8.060 1.00 86.00 287 PRO A CA 1
ATOM 2286 C C . PRO A 1 287 ? -0.341 -9.502 -9.226 1.00 86.00 287 PRO A C 1
ATOM 2288 O O . PRO A 1 287 ? -0.714 -8.343 -9.060 1.00 86.00 287 PRO A O 1
ATOM 2291 N N . GLY A 1 288 ? -0.359 -10.084 -10.423 1.00 89.50 288 GLY A N 1
ATOM 2292 C CA . GLY A 1 288 ? -0.997 -9.465 -11.579 1.00 89.50 288 GLY A CA 1
ATOM 2293 C C . GLY A 1 288 ? -2.499 -9.277 -11.347 1.00 89.50 288 GLY A C 1
ATOM 2294 O O . GLY A 1 288 ? -3.170 -10.175 -10.831 1.00 89.50 288 GLY A O 1
ATOM 2295 N N . LEU A 1 289 ? -3.041 -8.128 -11.762 1.00 90.75 289 LEU A N 1
ATOM 2296 C CA . LEU A 1 289 ? -4.473 -7.819 -11.637 1.00 90.75 289 LEU A CA 1
ATOM 2297 C C . LEU A 1 289 ? -5.364 -8.772 -12.446 1.00 90.75 289 LEU A C 1
ATOM 2299 O O . LEU A 1 289 ? -6.503 -9.004 -12.066 1.00 90.75 289 LEU A O 1
ATOM 2303 N N . GLY A 1 290 ? -4.842 -9.367 -13.523 1.00 89.88 290 GLY A N 1
ATOM 2304 C CA . GLY A 1 290 ? -5.565 -10.357 -14.329 1.00 89.88 290 GLY A CA 1
ATOM 2305 C C . GLY A 1 290 ? -5.654 -11.756 -13.707 1.00 89.88 290 GLY A C 1
ATOM 2306 O O . GLY A 1 290 ? -6.304 -12.626 -14.274 1.00 89.88 290 GLY A O 1
ATOM 2307 N N . LEU A 1 291 ? -4.996 -12.008 -12.571 1.00 91.94 291 LEU A N 1
ATOM 2308 C CA . LEU A 1 291 ? -5.049 -13.315 -11.916 1.00 91.94 291 LEU A CA 1
ATOM 2309 C C . LEU A 1 291 ? -6.342 -13.421 -11.099 1.00 91.94 291 LEU A C 1
ATOM 2311 O O . LEU A 1 291 ? -6.622 -12.562 -10.268 1.00 91.94 291 LEU A O 1
ATOM 2315 N N . GLU A 1 292 ? -7.085 -14.511 -11.290 1.00 91.12 292 GLU A N 1
ATOM 2316 C CA . GLU A 1 292 ? -8.439 -14.717 -10.744 1.00 91.12 292 GLU A CA 1
ATOM 2317 C C . GLU A 1 292 ? -8.546 -14.465 -9.229 1.00 91.12 292 GLU A C 1
ATOM 2319 O O . GLU A 1 292 ? -9.530 -13.922 -8.744 1.00 91.12 292 GLU A O 1
ATOM 2324 N N . LYS A 1 293 ? -7.521 -14.829 -8.453 1.00 92.56 293 LYS A N 1
ATOM 2325 C CA . LYS A 1 293 ? -7.533 -14.689 -6.986 1.00 92.56 293 LYS A CA 1
ATOM 2326 C C . LYS A 1 293 ? -6.895 -13.398 -6.479 1.00 92.56 293 LYS A C 1
ATOM 2328 O O . LYS A 1 293 ? -6.685 -13.261 -5.276 1.00 92.56 293 LYS A O 1
ATOM 2333 N N . THR A 1 294 ? -6.533 -12.480 -7.368 1.00 94.38 294 THR A N 1
ATOM 2334 C CA . THR A 1 294 ? -5.974 -11.195 -6.960 1.00 94.38 294 THR A CA 1
ATOM 2335 C C . THR A 1 294 ? -7.061 -10.313 -6.354 1.00 94.38 294 THR A C 1
ATOM 2337 O O . THR A 1 294 ? -8.148 -10.141 -6.905 1.00 94.38 294 THR A O 1
ATOM 2340 N N . GLU A 1 295 ? -6.733 -9.740 -5.205 1.00 94.94 295 GLU A N 1
ATOM 2341 C CA . GLU A 1 295 ? -7.531 -8.780 -4.462 1.00 94.94 295 GLU A CA 1
ATOM 2342 C C . GLU A 1 295 ? -6.732 -7.486 -4.298 1.00 94.94 295 GLU A C 1
ATOM 2344 O O . GLU A 1 295 ? -5.515 -7.510 -4.085 1.00 94.94 295 GLU A O 1
ATOM 2349 N N . VAL A 1 296 ? -7.430 -6.355 -4.348 1.00 96.19 296 VAL A N 1
ATOM 2350 C CA . VAL A 1 296 ? -6.891 -5.040 -4.006 1.00 96.19 296 VAL A CA 1
ATOM 2351 C C . VAL A 1 296 ? -7.654 -4.498 -2.812 1.00 96.19 296 VAL A C 1
ATOM 2353 O O . VAL A 1 296 ? -8.881 -4.417 -2.844 1.00 96.19 296 VAL A O 1
ATOM 2356 N N . THR A 1 297 ? -6.936 -4.110 -1.763 1.00 97.12 297 THR A N 1
ATOM 2357 C CA . THR A 1 297 ? -7.517 -3.451 -0.590 1.00 97.12 297 THR A CA 1
ATOM 2358 C C . THR A 1 297 ? -6.989 -2.034 -0.458 1.00 97.12 297 THR A C 1
ATOM 2360 O O . THR A 1 297 ? -5.779 -1.813 -0.546 1.00 97.12 297 THR A O 1
ATOM 2363 N N . LEU A 1 298 ? -7.894 -1.093 -0.197 1.00 97.56 298 LEU A N 1
ATOM 2364 C CA . LEU A 1 298 ? -7.584 0.297 0.109 1.00 97.56 298 LEU A CA 1
ATOM 2365 C C . LEU A 1 298 ? -8.447 0.746 1.299 1.00 97.56 298 LEU A C 1
ATOM 2367 O O . LEU A 1 298 ? -9.653 0.941 1.124 1.00 97.56 298 LEU A O 1
ATOM 2371 N N . PRO A 1 299 ? -7.872 0.910 2.502 1.00 98.00 299 PRO A N 1
ATOM 2372 C CA . PRO A 1 299 ? -8.578 1.530 3.618 1.00 98.00 299 PRO A CA 1
ATOM 2373 C C . PRO A 1 299 ? -9.119 2.903 3.196 1.00 98.00 299 PRO A C 1
ATOM 2375 O O . PRO A 1 299 ? -8.418 3.661 2.539 1.00 98.00 299 PRO A O 1
ATOM 2378 N N . LEU A 1 300 ? -10.364 3.229 3.533 1.00 97.00 300 LEU A N 1
ATOM 2379 C CA . LEU A 1 300 ? -10.975 4.539 3.253 1.00 97.00 300 LEU A CA 1
ATOM 2380 C C . LEU A 1 300 ? -11.105 5.374 4.531 1.00 97.00 300 LEU A C 1
ATOM 2382 O O . LEU A 1 300 ? -11.038 6.600 4.495 1.00 97.00 300 LEU A O 1
ATOM 2386 N N . SER A 1 301 ? -11.292 4.687 5.656 1.00 98.00 301 SER A N 1
ATOM 2387 C CA . SER A 1 301 ? -11.298 5.219 7.014 1.00 98.00 301 SER A CA 1
ATOM 2388 C C . SER A 1 301 ? -11.031 4.070 8.002 1.00 98.00 301 SER A C 1
ATOM 2390 O O . SER A 1 301 ? -11.010 2.907 7.590 1.00 98.00 301 SER A O 1
ATOM 2392 N N . PRO A 1 302 ? -10.920 4.334 9.315 1.00 98.25 302 PRO A N 1
ATOM 2393 C CA . PRO A 1 302 ? -10.926 3.273 10.324 1.00 98.25 302 PRO A CA 1
ATOM 2394 C C . PRO A 1 302 ? -12.172 2.374 10.277 1.00 98.25 302 PRO A C 1
ATOM 2396 O O . PRO A 1 302 ? -12.134 1.239 10.738 1.00 98.25 302 PRO A O 1
ATOM 2399 N N . ARG A 1 303 ? -13.281 2.849 9.700 1.00 98.38 303 ARG A N 1
ATOM 2400 C CA . ARG A 1 303 ? -14.557 2.121 9.654 1.00 98.38 303 ARG A CA 1
ATOM 2401 C C . ARG A 1 303 ? -14.836 1.446 8.320 1.00 98.38 303 ARG A C 1
ATOM 2403 O O . ARG A 1 303 ? -15.697 0.574 8.269 1.00 98.38 303 ARG A O 1
ATOM 2410 N N . GLN A 1 304 ? -14.145 1.849 7.256 1.00 98.44 304 GLN A N 1
ATOM 2411 C CA . GLN A 1 304 ? -14.463 1.437 5.894 1.00 98.44 304 GLN A CA 1
ATOM 2412 C C . GLN A 1 304 ? -13.210 1.110 5.091 1.00 98.44 304 GLN A C 1
ATOM 2414 O O . GLN A 1 304 ? -12.221 1.843 5.123 1.00 98.44 304 GLN A O 1
ATOM 2419 N N . LEU A 1 305 ? -13.283 0.045 4.300 1.00 98.25 305 LEU A N 1
ATOM 2420 C CA . LEU A 1 305 ? -12.224 -0.372 3.392 1.00 98.25 305 LEU A CA 1
ATOM 2421 C C . LEU A 1 305 ? -12.800 -0.762 2.037 1.00 98.25 305 LEU A C 1
ATOM 2423 O O . LEU A 1 305 ? -13.748 -1.534 1.959 1.00 98.25 305 LEU A O 1
ATOM 2427 N N . LEU A 1 306 ? -12.202 -0.264 0.961 1.00 97.62 306 LEU A N 1
ATOM 2428 C CA . LEU A 1 306 ? -12.514 -0.705 -0.390 1.00 97.62 306 LEU A CA 1
ATOM 2429 C C . LEU A 1 306 ? -11.806 -2.033 -0.670 1.00 97.62 306 LEU A C 1
ATOM 2431 O O . LEU A 1 306 ? -10.582 -2.115 -0.566 1.00 97.62 306 LEU A O 1
ATOM 2435 N N . LEU A 1 307 ? -12.575 -3.046 -1.061 1.00 96.75 307 LEU A N 1
ATOM 2436 C CA . LEU A 1 307 ? -12.086 -4.315 -1.590 1.00 96.75 307 LEU A CA 1
ATOM 2437 C C . LEU A 1 307 ? -12.486 -4.434 -3.064 1.00 96.75 307 LEU A C 1
ATOM 2439 O O . LEU A 1 307 ? -13.663 -4.30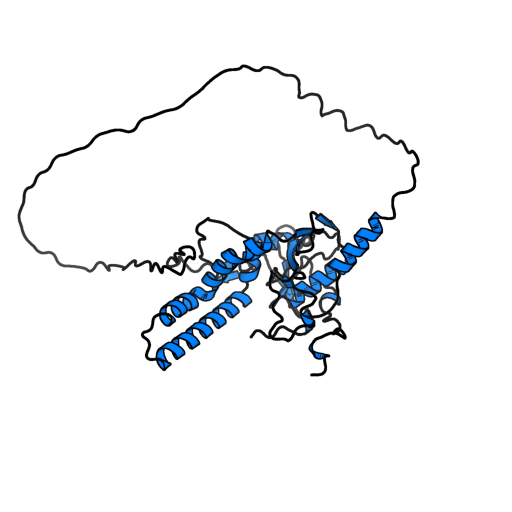9 -3.405 1.00 96.75 307 LEU A O 1
ATOM 2443 N N . ILE A 1 308 ? -11.503 -4.712 -3.917 1.00 95.56 308 ILE A N 1
ATOM 2444 C CA . ILE A 1 308 ? -11.674 -4.988 -5.346 1.00 95.56 308 ILE A CA 1
ATOM 2445 C C . ILE A 1 308 ? -11.189 -6.415 -5.615 1.00 95.56 308 ILE A C 1
ATOM 2447 O O . ILE A 1 308 ? -10.079 -6.772 -5.226 1.00 95.56 308 ILE A O 1
ATOM 2451 N N . SER A 1 309 ? -12.012 -7.250 -6.246 1.00 95.12 309 SER A N 1
ATOM 2452 C CA . SER A 1 309 ? -11.722 -8.674 -6.469 1.00 95.12 309 SER A CA 1
ATOM 2453 C C . SER A 1 309 ? -12.486 -9.222 -7.675 1.00 95.12 309 SER A C 1
ATOM 2455 O O . SER A 1 309 ? -13.537 -8.700 -8.030 1.00 95.12 309 SER A O 1
ATOM 2457 N N . HIS A 1 310 ? -12.025 -10.317 -8.283 1.00 93.19 310 HIS A N 1
ATOM 2458 C CA . HIS A 1 310 ? -12.796 -11.035 -9.314 1.00 93.19 310 HIS A CA 1
ATOM 2459 C C . HIS A 1 310 ? -13.993 -11.820 -8.748 1.00 93.19 310 HIS A C 1
ATOM 2461 O O . HIS A 1 310 ? -14.783 -12.381 -9.501 1.00 93.19 310 HIS A O 1
ATOM 2467 N N . HIS A 1 311 ? -14.180 -11.846 -7.424 1.00 89.19 311 HIS A N 1
ATOM 2468 C CA . HIS A 1 311 ? -15.345 -12.457 -6.787 1.00 89.19 311 HIS A CA 1
ATOM 2469 C C . HIS A 1 311 ? -16.645 -11.700 -7.110 1.00 89.19 311 HIS A C 1
ATOM 2471 O O . HIS A 1 311 ? -16.960 -10.688 -6.490 1.00 89.19 311 HIS A O 1
ATOM 2477 N N . HIS A 1 312 ? -17.427 -12.211 -8.065 1.00 81.56 312 HIS A N 1
ATOM 2478 C CA . HIS A 1 312 ? -18.638 -11.556 -8.585 1.00 81.56 312 HIS A CA 1
ATOM 2479 C C . HIS A 1 312 ? -19.752 -11.285 -7.556 1.00 81.56 312 HIS A C 1
ATOM 2481 O O . HIS A 1 312 ? -20.595 -10.411 -7.780 1.00 81.56 312 HIS A O 1
ATOM 2487 N N . ASP A 1 313 ? -19.765 -12.006 -6.432 1.00 85.38 313 ASP A N 1
ATOM 2488 C CA . ASP A 1 313 ? -20.708 -11.814 -5.324 1.00 85.38 313 ASP A CA 1
ATOM 2489 C C . ASP A 1 313 ? -20.310 -10.674 -4.364 1.00 85.38 313 ASP A C 1
ATOM 2491 O O . ASP A 1 313 ? -21.092 -10.266 -3.492 1.00 85.38 313 ASP A O 1
ATOM 2495 N N . LEU A 1 314 ? -19.122 -10.101 -4.560 1.00 84.31 314 LEU A N 1
ATOM 2496 C CA . LEU A 1 314 ? -18.593 -9.006 -3.767 1.00 84.31 314 LEU A CA 1
ATOM 2497 C C . LEU A 1 314 ? -19.147 -7.652 -4.247 1.00 84.31 314 LEU A C 1
ATOM 2499 O O . LEU A 1 314 ? -18.578 -6.995 -5.115 1.00 84.31 314 LEU A O 1
ATOM 2503 N N . ARG A 1 315 ? -20.276 -7.222 -3.675 1.00 90.50 315 ARG A N 1
ATOM 2504 C CA . ARG A 1 315 ? -20.900 -5.920 -3.967 1.00 90.50 315 ARG A CA 1
ATOM 2505 C C . ARG A 1 315 ? -21.435 -5.232 -2.719 1.00 90.50 315 ARG A C 1
ATOM 2507 O O . ARG A 1 315 ? -21.814 -5.904 -1.756 1.00 90.50 315 ARG A O 1
ATOM 2514 N N . GLY A 1 316 ? -21.526 -3.905 -2.805 1.00 93.56 316 GLY A N 1
ATOM 2515 C CA . GLY A 1 316 ? -22.166 -3.048 -1.809 1.00 93.56 316 GLY A CA 1
ATOM 2516 C C . GLY A 1 316 ? -21.372 -2.925 -0.511 1.00 93.56 316 GLY A C 1
ATOM 2517 O O . GLY A 1 316 ? -20.158 -3.125 -0.495 1.00 93.56 316 GLY A O 1
ATOM 2518 N N . TYR A 1 317 ? -22.076 -2.592 0.566 1.00 96.50 317 TYR A N 1
ATOM 2519 C CA . TYR A 1 317 ? -21.522 -2.495 1.913 1.00 96.50 317 TYR A CA 1
ATOM 2520 C C . TYR A 1 317 ? -21.618 -3.846 2.621 1.00 96.50 317 TYR A C 1
ATOM 2522 O O . TYR A 1 317 ? -22.650 -4.521 2.549 1.00 96.50 317 TYR A O 1
ATOM 2530 N N . ARG A 1 318 ? -20.531 -4.277 3.261 1.00 95.44 318 ARG A N 1
ATOM 2531 C CA . ARG A 1 318 ? -20.420 -5.600 3.879 1.00 95.44 318 ARG A CA 1
ATOM 2532 C C . ARG A 1 318 ? -19.827 -5.477 5.281 1.00 95.44 318 ARG A C 1
ATOM 2534 O O . ARG A 1 318 ? -18.637 -5.185 5.381 1.00 95.44 318 ARG A O 1
ATOM 2541 N N . PRO A 1 319 ? -20.591 -5.746 6.353 1.00 96.94 319 PRO A N 1
ATOM 2542 C CA . PRO A 1 319 ? -20.006 -5.830 7.681 1.00 96.94 319 PRO A CA 1
ATOM 2543 C C . PRO A 1 319 ? -19.023 -7.002 7.739 1.00 96.94 319 PRO A C 1
ATOM 2545 O O . PRO A 1 319 ? -19.275 -8.069 7.167 1.00 96.94 319 PRO A O 1
ATOM 2548 N N . VAL A 1 320 ? -17.901 -6.809 8.425 1.00 96.50 320 VAL A N 1
ATOM 2549 C CA . VAL A 1 320 ? -16.871 -7.833 8.592 1.00 96.50 320 VAL A CA 1
ATOM 2550 C C . VAL A 1 320 ? -16.559 -8.086 10.064 1.00 96.50 320 VAL A C 1
ATOM 2552 O O . VAL A 1 320 ? -16.572 -7.157 10.864 1.00 96.50 320 VAL A O 1
ATOM 2555 N N . PRO A 1 321 ? -16.254 -9.339 10.447 1.00 97.25 321 PRO A N 1
ATOM 2556 C CA . PRO A 1 321 ? -15.879 -9.644 11.820 1.00 97.25 321 PRO A CA 1
ATOM 2557 C C . PRO A 1 321 ? -14.491 -9.080 12.153 1.00 97.25 321 PRO A C 1
ATOM 2559 O O . PRO A 1 321 ? -13.623 -9.004 11.280 1.00 97.25 321 PRO A O 1
ATOM 2562 N N . ALA A 1 322 ? -14.238 -8.812 13.436 1.00 96.75 322 ALA A N 1
ATOM 2563 C CA . ALA A 1 322 ? -12.946 -8.327 13.938 1.00 96.75 322 ALA A CA 1
ATOM 2564 C C . ALA A 1 322 ? -11.745 -9.178 13.474 1.00 96.75 322 ALA A C 1
ATOM 2566 O O . ALA A 1 322 ? -10.703 -8.642 13.115 1.00 96.75 322 ALA A O 1
ATOM 2567 N N . ALA A 1 323 ? -11.907 -10.501 13.363 1.00 96.38 323 ALA A N 1
ATOM 2568 C CA . ALA A 1 323 ? -10.854 -11.384 12.854 1.00 96.38 323 ALA A CA 1
ATOM 2569 C C . ALA A 1 323 ? -10.437 -11.074 11.399 1.00 96.38 323 ALA A C 1
ATOM 2571 O O . ALA A 1 323 ? -9.272 -11.242 11.040 1.00 96.38 323 ALA A O 1
ATOM 2572 N N . LEU A 1 324 ? -11.369 -10.622 10.548 1.00 96.31 324 LEU A N 1
ATOM 2573 C CA . LEU A 1 324 ? -11.053 -10.188 9.182 1.00 96.31 324 LEU A CA 1
ATOM 2574 C C . LEU A 1 324 ? -10.373 -8.814 9.183 1.00 96.31 324 LEU A C 1
ATOM 2576 O O . LEU A 1 324 ? -9.453 -8.598 8.397 1.00 96.31 324 LEU A O 1
ATOM 2580 N N . VAL A 1 325 ? -10.775 -7.917 10.085 1.00 98.12 325 VAL A N 1
ATOM 2581 C CA . VAL A 1 325 ? -10.094 -6.629 10.300 1.00 98.12 325 VAL A CA 1
ATOM 2582 C C . VAL A 1 325 ? -8.638 -6.860 10.696 1.00 98.12 325 VAL A C 1
ATOM 2584 O O . VAL A 1 325 ? -7.742 -6.277 10.092 1.00 98.12 325 VAL A O 1
ATOM 2587 N N . ASP A 1 326 ? -8.390 -7.769 11.639 1.00 97.94 326 ASP A N 1
ATOM 2588 C CA . ASP A 1 326 ? -7.043 -8.111 12.092 1.00 97.94 326 ASP A CA 1
ATOM 2589 C C . ASP A 1 326 ? -6.174 -8.688 10.972 1.00 97.94 326 ASP A C 1
ATOM 2591 O O . ASP A 1 326 ? -5.020 -8.286 10.832 1.00 97.94 326 ASP A O 1
ATOM 2595 N N . GLU A 1 327 ? -6.717 -9.574 10.132 1.00 96.25 327 GLU A N 1
ATOM 2596 C CA . GLU A 1 327 ? -5.979 -10.125 8.988 1.00 96.25 327 GLU A CA 1
ATOM 2597 C C . GLU A 1 327 ? -5.661 -9.055 7.933 1.00 96.25 327 GLU A C 1
ATOM 2599 O O . GLU A 1 327 ? -4.550 -9.010 7.400 1.00 96.25 327 GLU A O 1
ATOM 2604 N N . ILE A 1 328 ? -6.611 -8.161 7.647 1.00 97.31 328 ILE A N 1
ATOM 2605 C CA . ILE A 1 328 ? -6.389 -7.041 6.729 1.00 97.31 328 ILE A CA 1
ATOM 2606 C C . ILE A 1 328 ? -5.329 -6.092 7.293 1.00 97.31 328 ILE A C 1
ATOM 2608 O O . ILE A 1 328 ? -4.401 -5.726 6.575 1.00 97.31 328 ILE A O 1
ATOM 2612 N N . ASN A 1 329 ? -5.410 -5.733 8.574 1.00 98.12 329 ASN A N 1
ATOM 2613 C CA . ASN A 1 329 ? -4.439 -4.859 9.227 1.00 98.12 329 ASN A CA 1
ATOM 2614 C C . ASN A 1 329 ? -3.045 -5.490 9.247 1.00 98.12 329 ASN A C 1
ATOM 2616 O O . ASN A 1 329 ? -2.067 -4.837 8.880 1.00 98.12 329 ASN A O 1
ATOM 2620 N N . ARG A 1 330 ? -2.948 -6.781 9.581 1.00 96.75 330 ARG A N 1
ATOM 2621 C CA . ARG A 1 330 ? -1.709 -7.562 9.492 1.00 96.75 330 ARG A CA 1
ATOM 2622 C C . ARG A 1 330 ? -1.112 -7.457 8.087 1.00 96.75 330 ARG A C 1
ATOM 2624 O O . ARG A 1 330 ? 0.052 -7.085 7.936 1.00 96.75 330 ARG A O 1
ATOM 2631 N N . ARG A 1 331 ? -1.918 -7.689 7.044 1.00 95.56 331 ARG A N 1
ATOM 2632 C CA . ARG A 1 331 ? -1.495 -7.565 5.640 1.00 95.56 331 ARG A CA 1
ATOM 2633 C C . ARG A 1 331 ? -1.029 -6.145 5.305 1.00 95.56 331 ARG A C 1
ATOM 2635 O O . ARG A 1 331 ? 0.086 -5.989 4.812 1.00 95.56 331 ARG A O 1
ATOM 2642 N N . THR A 1 332 ? -1.821 -5.119 5.614 1.00 97.00 332 THR A N 1
ATOM 2643 C CA . THR A 1 332 ? -1.476 -3.702 5.397 1.00 97.00 332 THR A CA 1
ATOM 2644 C C . THR A 1 332 ? -0.154 -3.337 6.063 1.00 97.00 332 THR A C 1
ATOM 2646 O O . THR A 1 332 ? 0.699 -2.709 5.435 1.00 97.00 332 THR A O 1
ATOM 2649 N N . ARG A 1 333 ? 0.076 -3.797 7.297 1.00 96.69 333 ARG A N 1
ATOM 2650 C CA . ARG A 1 333 ? 1.336 -3.595 8.019 1.00 96.69 333 ARG A CA 1
ATOM 2651 C C . ARG A 1 333 ? 2.505 -4.330 7.369 1.00 96.69 333 ARG A C 1
ATOM 2653 O O . ARG A 1 333 ? 3.589 -3.773 7.250 1.00 96.69 333 ARG A O 1
ATOM 2660 N N . PHE A 1 334 ? 2.345 -5.582 6.943 1.00 95.12 334 PHE A N 1
ATOM 2661 C CA . PHE A 1 334 ? 3.447 -6.292 6.280 1.00 95.12 334 PHE A CA 1
ATOM 2662 C C . PHE A 1 334 ? 3.816 -5.660 4.936 1.00 95.12 334 PHE A C 1
ATOM 2664 O O . PHE A 1 334 ? 4.985 -5.699 4.535 1.00 95.12 334 PHE A O 1
ATOM 2671 N N . TYR A 1 335 ? 2.830 -5.051 4.280 1.00 93.62 335 TYR A N 1
ATOM 2672 C CA . TYR A 1 335 ? 2.989 -4.354 3.018 1.00 93.62 335 TYR A CA 1
ATOM 2673 C C . TYR A 1 335 ? 3.483 -2.907 3.176 1.00 93.62 335 TYR A C 1
ATOM 2675 O O . TYR A 1 335 ? 4.045 -2.393 2.210 1.00 93.62 335 TYR A O 1
ATOM 2683 N N . CYS A 1 336 ? 3.349 -2.262 4.338 1.00 94.44 336 CYS A N 1
ATOM 2684 C CA . CYS A 1 336 ? 3.894 -0.916 4.531 1.00 94.44 336 CYS A CA 1
ATOM 2685 C C . CYS A 1 336 ? 5.417 -0.886 4.341 1.00 94.44 336 CYS A C 1
ATOM 2687 O O . CYS A 1 336 ? 6.098 -1.908 4.477 1.00 94.44 336 CYS A O 1
ATOM 2689 N N . GLU A 1 337 ? 5.957 0.278 4.009 1.00 91.62 337 GLU A N 1
ATOM 2690 C CA . GLU A 1 337 ? 7.392 0.464 3.814 1.00 91.62 337 GLU A CA 1
ATOM 2691 C C . GLU A 1 337 ? 8.083 0.664 5.167 1.00 91.62 337 GLU A C 1
ATOM 2693 O O . GLU A 1 337 ? 8.879 -0.170 5.598 1.00 91.62 337 GLU A O 1
ATOM 2698 N N . GLN A 1 338 ? 7.716 1.735 5.871 1.00 94.06 338 GLN A N 1
ATOM 2699 C CA . GLN A 1 338 ? 8.348 2.176 7.114 1.00 94.06 338 GLN A CA 1
ATOM 2700 C C . GLN A 1 338 ? 7.346 2.289 8.255 1.00 94.06 338 GLN A C 1
ATOM 2702 O O . GLN A 1 338 ? 7.664 1.923 9.387 1.00 94.06 338 GLN A O 1
ATOM 2707 N N . VAL A 1 339 ? 6.151 2.815 7.978 1.00 96.62 339 VAL A N 1
ATOM 2708 C CA . VAL A 1 339 ? 5.152 3.121 9.005 1.00 96.62 339 VAL A CA 1
ATOM 2709 C C . VAL A 1 339 ? 3.747 2.732 8.571 1.00 96.62 339 VAL A C 1
ATOM 2711 O O . VAL A 1 339 ? 3.375 2.837 7.402 1.00 96.62 339 VAL A O 1
ATOM 2714 N N . PHE A 1 340 ? 2.937 2.328 9.541 1.00 97.94 340 PHE A N 1
ATOM 2715 C CA . PHE A 1 340 ? 1.490 2.274 9.395 1.00 97.94 340 PHE A CA 1
ATOM 2716 C C . PHE A 1 340 ? 0.834 3.360 10.252 1.00 97.94 340 PHE A C 1
ATOM 2718 O O . PHE A 1 340 ? 1.454 3.933 11.151 1.00 97.94 340 PHE A O 1
ATOM 2725 N N . VAL A 1 341 ? -0.406 3.688 9.914 1.00 98.00 341 VAL A N 1
ATOM 2726 C CA . VAL A 1 341 ? -1.176 4.779 10.502 1.00 98.00 341 VAL A CA 1
ATOM 2727 C C . VAL A 1 341 ? -2.410 4.208 11.174 1.00 98.00 341 VAL A C 1
ATOM 2729 O O . VAL A 1 341 ? -3.161 3.447 10.561 1.00 98.00 341 VAL A O 1
ATOM 2732 N N . SER A 1 342 ? -2.622 4.622 12.416 1.00 97.50 342 SER A N 1
ATOM 2733 C CA . SER A 1 342 ? -3.808 4.317 13.205 1.00 97.50 342 SER A CA 1
ATOM 2734 C C . SER A 1 342 ? -4.419 5.610 13.744 1.00 97.50 342 SER A C 1
ATOM 2736 O O . SER A 1 342 ? -3.734 6.627 13.886 1.00 97.50 342 SER A O 1
ATOM 2738 N N . TRP A 1 343 ? -5.713 5.563 14.049 1.00 97.12 343 TRP A N 1
ATOM 2739 C CA . TRP A 1 343 ? -6.413 6.632 14.764 1.00 97.12 343 TRP A CA 1
ATOM 2740 C C . TRP A 1 343 ? -6.267 6.557 16.289 1.00 97.12 343 TRP A C 1
ATOM 2742 O O . TRP A 1 343 ? -6.657 7.482 16.986 1.00 97.12 343 TRP A O 1
ATOM 2752 N N . THR A 1 344 ? -5.635 5.499 16.803 1.00 96.12 344 THR A N 1
ATOM 2753 C CA . THR A 1 344 ? -5.262 5.338 18.217 1.00 96.12 344 THR A CA 1
ATOM 2754 C C . THR A 1 344 ? -3.809 4.877 18.329 1.00 96.12 344 THR A C 1
ATOM 2756 O O . THR A 1 344 ? -3.262 4.300 17.388 1.00 96.12 344 THR A O 1
ATOM 2759 N N . ASP A 1 345 ? -3.197 5.016 19.501 1.00 95.12 345 ASP A N 1
ATOM 2760 C CA . ASP A 1 345 ? -1.864 4.469 19.807 1.00 95.12 345 ASP A CA 1
ATOM 2761 C C . ASP A 1 345 ? -1.844 2.949 20.046 1.00 95.12 345 ASP A C 1
ATOM 2763 O O . ASP A 1 345 ? -0.787 2.309 20.002 1.00 95.12 345 ASP A O 1
ATOM 2767 N N . LYS A 1 346 ? -3.021 2.366 20.291 1.00 96.88 346 LYS A N 1
ATOM 2768 C CA . LYS A 1 346 ? -3.211 0.938 20.538 1.00 96.88 346 LYS A CA 1
ATOM 2769 C C . LYS A 1 346 ? -2.822 0.077 19.331 1.00 96.88 346 LYS A C 1
ATOM 2771 O O . LYS A 1 346 ? -2.991 0.450 18.169 1.00 96.88 346 LYS A O 1
ATOM 2776 N N . LYS A 1 347 ? -2.328 -1.124 19.637 1.00 96.38 347 LYS A N 1
ATOM 2777 C CA . LYS A 1 347 ? -1.839 -2.138 18.692 1.00 96.38 347 LYS A CA 1
ATOM 2778 C C . LYS A 1 347 ? -2.338 -3.515 19.116 1.00 96.38 347 LYS A C 1
ATOM 2780 O O . LYS A 1 347 ? -2.511 -3.753 20.310 1.00 96.38 347 LYS A O 1
ATOM 2785 N N . ARG A 1 348 ? -2.496 -4.444 18.168 1.00 97.25 348 ARG A N 1
ATOM 2786 C CA . ARG A 1 348 ? -2.747 -5.862 18.482 1.00 97.25 348 ARG A CA 1
ATOM 2787 C C . ARG A 1 348 ? -1.541 -6.729 18.119 1.00 97.25 348 ARG A C 1
ATOM 2789 O O . ARG A 1 348 ? -1.026 -6.582 17.011 1.00 97.25 348 ARG A O 1
ATOM 2796 N N . PRO A 1 349 ? -1.123 -7.673 18.988 1.00 97.31 349 PRO A N 1
ATOM 2797 C CA . PRO A 1 349 ? -0.016 -8.587 18.695 1.00 97.31 349 PRO A CA 1
ATOM 2798 C C . PRO A 1 349 ? -0.187 -9.358 17.379 1.00 97.31 349 PRO A C 1
ATOM 2800 O O . PRO A 1 349 ? 0.778 -9.538 16.643 1.00 97.31 349 PRO A O 1
ATOM 2803 N N . VAL A 1 350 ? -1.424 -9.735 17.031 1.00 96.56 350 VAL A N 1
ATOM 2804 C CA . VAL A 1 350 ? -1.736 -10.474 15.793 1.00 96.56 350 VAL A CA 1
ATOM 2805 C C . VAL A 1 350 ? -1.352 -9.714 14.516 1.00 96.56 350 VAL A C 1
ATOM 2807 O O . VAL A 1 350 ? -1.053 -10.335 13.501 1.00 96.56 350 VAL A O 1
ATOM 2810 N N . TRP A 1 351 ? -1.276 -8.379 14.551 1.00 96.62 351 TRP A N 1
ATOM 2811 C CA . TRP A 1 351 ? -0.838 -7.588 13.394 1.00 96.62 351 TRP A CA 1
ATOM 2812 C C . TRP A 1 351 ? 0.652 -7.778 13.075 1.00 96.62 351 TRP A C 1
ATOM 2814 O O . TRP A 1 351 ? 1.081 -7.495 11.957 1.00 96.62 351 TRP A O 1
ATOM 2824 N N . PHE A 1 352 ? 1.434 -8.260 14.044 1.00 96.38 352 PHE A N 1
ATOM 2825 C CA . PHE A 1 352 ? 2.870 -8.516 13.922 1.00 96.38 352 PHE A CA 1
ATOM 2826 C C . PHE A 1 352 ? 3.191 -9.993 13.688 1.00 96.38 352 PHE A C 1
ATOM 2828 O O . PHE A 1 352 ? 4.346 -10.323 13.426 1.00 96.38 352 PHE A O 1
ATOM 2835 N N . ASP A 1 353 ? 2.187 -10.870 13.745 1.00 94.69 353 ASP A N 1
ATOM 2836 C CA . ASP A 1 353 ? 2.358 -12.301 13.527 1.00 94.69 353 ASP A CA 1
ATOM 2837 C C . ASP A 1 353 ? 2.669 -12.584 12.039 1.00 94.69 353 ASP A C 1
ATOM 2839 O O . ASP A 1 353 ? 1.825 -12.335 11.164 1.00 94.69 353 ASP A O 1
ATOM 2843 N N . PRO A 1 354 ? 3.869 -13.099 11.701 1.00 88.56 354 PRO A N 1
ATOM 2844 C CA . PRO A 1 354 ? 4.195 -13.491 10.328 1.00 88.56 354 PRO A CA 1
ATOM 2845 C C . PRO A 1 354 ? 3.334 -14.663 9.827 1.00 88.56 354 PRO A C 1
ATOM 2847 O O . PRO A 1 354 ? 3.275 -14.915 8.620 1.00 88.56 354 PRO A O 1
ATOM 2850 N N . GLY A 1 355 ? 2.663 -15.364 10.744 1.00 87.56 355 GLY A N 1
ATOM 2851 C CA . GLY A 1 355 ? 1.947 -16.599 10.501 1.00 87.56 355 GLY A CA 1
ATOM 2852 C C . GLY A 1 355 ? 2.882 -17.772 10.212 1.00 87.56 355 GLY A C 1
ATOM 2853 O O . GLY A 1 355 ? 4.108 -17.680 10.294 1.00 87.56 355 GLY A O 1
ATOM 2854 N N . GLN A 1 356 ? 2.286 -18.915 9.879 1.00 87.50 356 GLN A N 1
ATOM 2855 C CA . GLN A 1 356 ? 3.013 -20.156 9.613 1.00 87.50 356 GLN A CA 1
ATOM 2856 C C . GLN A 1 356 ? 3.053 -20.455 8.119 1.00 87.50 356 GLN A C 1
ATOM 2858 O O . GLN A 1 356 ? 2.032 -20.358 7.439 1.00 87.50 356 GLN A O 1
ATOM 2863 N N . LYS A 1 357 ? 4.219 -20.881 7.621 1.00 86.69 357 LYS A N 1
ATOM 2864 C CA . LYS A 1 357 ? 4.394 -21.359 6.245 1.00 86.69 357 LYS A CA 1
ATOM 2865 C C . LYS A 1 357 ? 3.493 -22.595 5.994 1.00 86.69 357 LYS A C 1
ATOM 2867 O O . LYS A 1 357 ? 3.658 -23.594 6.689 1.00 86.69 357 LYS A O 1
ATOM 2872 N N . PRO A 1 358 ? 2.568 -22.565 5.017 1.00 88.50 358 PRO A N 1
ATOM 2873 C CA . PRO A 1 358 ? 1.734 -23.673 4.584 1.00 88.50 358 PRO A CA 1
ATOM 2874 C C . PRO A 1 358 ? 2.570 -24.842 4.099 1.00 88.50 358 PRO A C 1
ATOM 2876 O O . PRO A 1 358 ? 3.627 -24.658 3.491 1.00 88.50 358 PRO A O 1
ATOM 2879 N N . ALA A 1 359 ? 2.040 -26.044 4.306 1.00 91.88 359 ALA A N 1
ATOM 2880 C CA . ALA A 1 359 ? 2.655 -27.279 3.844 1.00 91.88 359 ALA A CA 1
ATOM 2881 C C . ALA A 1 359 ? 2.856 -27.293 2.318 1.00 91.88 359 ALA A C 1
ATOM 2883 O O . ALA A 1 359 ? 3.894 -27.748 1.851 1.00 91.88 359 ALA A O 1
ATOM 2884 N N . ASP A 1 360 ? 1.931 -26.714 1.547 1.00 92.94 360 ASP A N 1
ATOM 2885 C CA . ASP A 1 360 ? 1.954 -26.680 0.079 1.00 92.94 360 ASP A CA 1
ATOM 2886 C C . ASP A 1 360 ? 2.723 -25.486 -0.523 1.00 92.94 360 ASP A C 1
ATOM 2888 O O . ASP A 1 360 ? 2.621 -25.216 -1.727 1.00 92.94 360 ASP A O 1
ATOM 2892 N N . ALA A 1 361 ? 3.509 -24.774 0.293 1.00 92.12 361 ALA A N 1
ATOM 2893 C CA . ALA A 1 361 ? 4.400 -23.723 -0.183 1.00 92.12 361 ALA A CA 1
ATOM 2894 C C . ALA A 1 361 ? 5.432 -24.242 -1.187 1.00 92.12 361 ALA A C 1
ATOM 2896 O O . ALA A 1 361 ? 5.939 -25.354 -1.053 1.00 92.12 361 ALA A O 1
ATOM 2897 N N . TRP A 1 362 ? 5.764 -23.412 -2.182 1.00 91.31 362 TRP A N 1
ATOM 2898 C CA . TRP A 1 362 ? 6.735 -23.754 -3.226 1.00 91.31 362 TRP A CA 1
ATOM 2899 C C . TRP A 1 362 ? 8.048 -24.278 -2.637 1.00 91.31 362 TRP A C 1
ATOM 2901 O O . TRP A 1 362 ? 8.555 -25.299 -3.078 1.00 91.31 362 TRP A O 1
ATOM 2911 N N . GLU A 1 363 ? 8.558 -23.631 -1.588 1.00 89.81 363 GLU A N 1
ATOM 2912 C CA . GLU A 1 363 ? 9.815 -24.004 -0.933 1.00 89.81 363 GLU A CA 1
ATOM 2913 C C . GLU A 1 363 ? 9.757 -25.337 -0.164 1.00 89.81 363 GLU A C 1
ATOM 2915 O O . GLU A 1 363 ? 10.773 -25.743 0.385 1.00 89.81 363 GLU A O 1
ATOM 2920 N N . ASN A 1 364 ? 8.590 -25.976 -0.033 1.00 91.50 364 ASN A N 1
ATOM 2921 C CA . ASN A 1 364 ? 8.467 -27.322 0.543 1.00 91.50 364 ASN A CA 1
ATOM 2922 C C . ASN A 1 364 ? 8.404 -28.414 -0.533 1.00 91.50 364 ASN A C 1
ATOM 2924 O O . ASN A 1 364 ? 8.427 -29.597 -0.201 1.00 91.50 364 ASN A O 1
ATOM 2928 N N . ARG A 1 365 ? 8.291 -28.042 -1.812 1.00 86.88 365 ARG A N 1
ATOM 2929 C CA . ARG A 1 365 ? 8.345 -29.004 -2.911 1.00 86.88 365 ARG A CA 1
ATOM 2930 C C . ARG A 1 365 ? 9.807 -29.409 -3.068 1.00 86.88 365 ARG A C 1
ATOM 2932 O O . ARG A 1 365 ? 10.643 -28.555 -3.349 1.00 86.88 365 ARG A O 1
ATOM 2939 N N . GLN A 1 366 ? 10.113 -30.679 -2.815 1.00 69.94 366 GLN A N 1
ATOM 2940 C CA . GLN A 1 366 ? 11.433 -31.229 -3.113 1.00 69.94 366 GLN A CA 1
ATOM 2941 C C . GLN A 1 366 ? 11.666 -31.077 -4.622 1.00 69.94 366 GLN A C 1
ATOM 2943 O O . GLN A 1 366 ? 10.826 -31.508 -5.414 1.00 69.94 366 GLN A O 1
ATOM 2948 N N . THR A 1 367 ? 12.730 -30.363 -4.988 1.00 59.50 367 THR A N 1
ATOM 2949 C CA . THR A 1 367 ? 13.218 -30.227 -6.369 1.00 59.50 367 THR A CA 1
ATOM 2950 C C . THR A 1 367 ? 13.934 -31.475 -6.822 1.00 59.50 367 THR A C 1
ATOM 2952 O O . THR A 1 367 ? 14.710 -32.000 -5.988 1.00 59.50 367 THR A O 1
#

Radius of gyration: 30.38 Å; chains: 1; bounding box: 80×88×73 Å